Protein AF-A0A811LQQ6-F1 (afdb_monomer)

Radius of gyration: 28.33 Å; Cα contacts (8 Å, |Δi|>4): 424; chains: 1; bounding box: 109×81×67 Å

Structure (mmCIF, N/CA/C/O backbone):
data_AF-A0A811LQQ6-F1
#
_entry.id   AF-A0A811LQQ6-F1
#
loop_
_atom_site.group_PDB
_atom_site.id
_atom_site.type_symbol
_atom_site.label_atom_id
_atom_site.label_alt_id
_atom_site.label_comp_id
_atom_site.label_asym_id
_atom_site.label_entity_id
_atom_site.label_seq_id
_atom_site.pdbx_PDB_ins_code
_atom_site.Cartn_x
_atom_site.Cartn_y
_atom_site.Cartn_z
_atom_site.occupancy
_atom_site.B_iso_or_equiv
_atom_site.auth_seq_id
_atom_site.auth_comp_id
_atom_site.auth_asym_id
_atom_site.auth_atom_id
_atom_site.pdbx_PDB_model_num
ATOM 1 N N . MET A 1 1 ? -85.056 -18.262 17.211 1.00 33.84 1 MET A N 1
ATOM 2 C CA . MET A 1 1 ? -84.889 -19.734 17.331 1.00 33.84 1 MET A CA 1
ATOM 3 C C . MET A 1 1 ? -83.597 -20.141 16.631 1.00 33.84 1 MET A C 1
ATOM 5 O O . MET A 1 1 ? -83.359 -19.528 15.605 1.00 33.84 1 MET A O 1
ATOM 9 N N . ARG A 1 2 ? -82.861 -21.164 17.125 1.00 33.00 2 ARG A N 1
ATOM 10 C CA . ARG A 1 2 ? -81.729 -21.888 16.462 1.00 33.00 2 ARG A CA 1
ATOM 11 C C . ARG A 1 2 ? -80.566 -20.983 15.964 1.00 33.00 2 ARG A C 1
ATOM 13 O O . ARG A 1 2 ? -80.763 -20.202 15.051 1.00 33.00 2 ARG A O 1
ATOM 20 N N . PHE A 1 3 ? -79.346 -20.939 16.514 1.00 34.75 3 PHE A N 1
ATOM 21 C CA . PHE A 1 3 ? -78.520 -21.866 17.318 1.00 34.75 3 PHE A CA 1
ATOM 22 C C . PHE A 1 3 ? -77.914 -23.047 16.516 1.00 34.75 3 PHE A C 1
ATOM 24 O O . PHE A 1 3 ? -78.662 -23.935 16.121 1.00 34.75 3 PHE A O 1
ATOM 31 N N . LEU A 1 4 ? -76.565 -23.062 16.408 1.00 37.94 4 LEU A N 1
ATOM 32 C CA . LEU A 1 4 ? -75.658 -24.163 15.977 1.00 37.94 4 LEU A CA 1
ATOM 33 C C . LEU A 1 4 ? -75.774 -24.612 14.491 1.00 37.94 4 LEU A C 1
ATOM 35 O O . LEU A 1 4 ? -76.832 -24.474 13.895 1.00 37.94 4 LEU A O 1
ATOM 39 N N . LEU A 1 5 ? -74.759 -25.166 13.803 1.00 36.75 5 LEU A N 1
ATOM 40 C CA . LEU A 1 5 ? -73.298 -25.344 14.007 1.00 36.75 5 LEU A CA 1
ATOM 41 C C . LEU A 1 5 ? -72.656 -25.657 12.626 1.00 36.75 5 LEU A C 1
ATOM 43 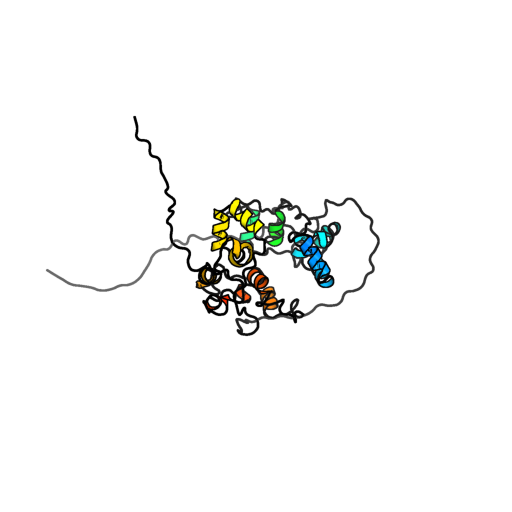O O . LEU A 1 5 ? -73.382 -26.110 11.749 1.00 36.75 5 LEU A O 1
ATOM 47 N N . TYR A 1 6 ? -71.336 -25.486 12.438 1.00 33.69 6 TYR A N 1
ATOM 48 C CA . TYR A 1 6 ? -70.384 -26.531 11.971 1.00 33.69 6 TYR A CA 1
ATOM 49 C C . TYR A 1 6 ? -68.943 -25.989 11.804 1.00 33.69 6 TYR A C 1
ATOM 51 O O . TYR A 1 6 ? -68.684 -24.809 12.036 1.00 33.69 6 TYR A O 1
ATOM 59 N N . PHE A 1 7 ? -67.985 -26.877 11.515 1.00 34.34 7 PHE A N 1
ATOM 60 C CA . PHE A 1 7 ? -66.548 -26.724 11.790 1.00 34.34 7 PHE A CA 1
ATOM 61 C C . PHE A 1 7 ? -65.661 -26.827 10.526 1.00 34.34 7 PHE A C 1
ATOM 63 O O . PHE A 1 7 ? -65.911 -27.667 9.673 1.00 34.34 7 PHE A O 1
ATOM 70 N N . VAL A 1 8 ? -64.554 -26.066 10.528 1.00 33.12 8 VAL A N 1
ATOM 71 C CA . VAL A 1 8 ? -63.203 -26.433 10.023 1.00 33.12 8 VAL A CA 1
ATOM 72 C C . VAL A 1 8 ? -62.964 -26.689 8.510 1.00 33.12 8 VAL A C 1
ATOM 74 O O . VAL A 1 8 ? -63.390 -27.681 7.943 1.00 33.12 8 VAL A O 1
ATOM 77 N N . MET A 1 9 ? -62.117 -25.814 7.935 1.00 34.12 9 M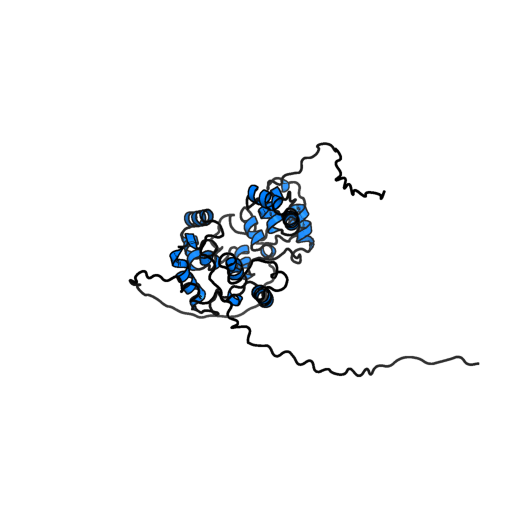ET A N 1
ATOM 78 C CA . MET A 1 9 ? -60.992 -26.045 6.989 1.00 34.12 9 MET A CA 1
ATOM 79 C C . MET A 1 9 ? -61.110 -27.110 5.871 1.00 34.12 9 MET A C 1
ATOM 81 O O . MET A 1 9 ? -61.174 -28.295 6.166 1.00 34.12 9 MET A O 1
ATOM 85 N N . PHE A 1 10 ? -60.803 -26.728 4.616 1.00 28.73 10 PHE A N 1
ATOM 86 C CA . PHE A 1 10 ? -59.537 -27.137 3.962 1.00 28.73 10 PHE A CA 1
ATOM 87 C C . PHE A 1 10 ? -59.172 -26.284 2.718 1.00 28.73 10 PHE A C 1
ATOM 89 O O . PHE A 1 10 ? -59.935 -25.454 2.242 1.00 28.73 10 PHE A O 1
ATOM 96 N N . GLN A 1 11 ? -57.931 -26.463 2.270 1.00 27.42 11 GLN A N 1
ATOM 97 C CA . GLN A 1 11 ? -57.059 -25.627 1.430 1.00 27.42 11 GLN A CA 1
ATOM 98 C C . GLN A 1 11 ? -57.483 -25.203 -0.008 1.00 27.42 11 GLN A C 1
ATOM 100 O O . GLN A 1 11 ? -58.004 -25.989 -0.785 1.00 27.42 11 GLN A O 1
ATOM 105 N N . CYS A 1 12 ? -56.998 -24.007 -0.388 1.00 24.03 12 CYS A N 1
ATOM 106 C CA . CYS A 1 12 ? -56.225 -23.680 -1.612 1.00 24.03 12 CYS A CA 1
ATOM 107 C C . CYS A 1 12 ? -56.783 -23.948 -3.035 1.00 24.03 12 CYS A C 1
ATOM 109 O O . CYS A 1 12 ? -56.672 -25.056 -3.544 1.00 24.03 12 CYS A O 1
ATOM 111 N N . VAL A 1 13 ? -57.065 -22.855 -3.771 1.00 26.94 13 VAL A N 1
ATOM 112 C CA . VAL A 1 13 ? -56.394 -22.539 -5.060 1.00 26.94 13 VAL A CA 1
ATOM 113 C C . VAL A 1 13 ? -56.215 -21.015 -5.184 1.00 26.94 13 VAL A C 1
ATOM 115 O O . VAL A 1 13 ? -57.199 -20.282 -5.169 1.00 26.94 13 VAL A O 1
ATOM 118 N N . ILE A 1 14 ? -54.987 -20.518 -5.391 1.00 31.38 14 ILE A N 1
ATOM 119 C CA . ILE A 1 14 ? -54.745 -19.161 -5.931 1.00 31.38 14 ILE A CA 1
ATOM 120 C C . ILE A 1 14 ? -53.915 -19.282 -7.212 1.00 31.38 14 ILE A C 1
ATOM 122 O O . ILE A 1 14 ? -52.770 -19.733 -7.200 1.00 31.38 14 ILE A O 1
ATOM 126 N N . SER A 1 15 ? -54.504 -18.871 -8.338 1.00 29.52 15 SER A N 1
ATOM 127 C CA . SER A 1 15 ? -53.920 -19.021 -9.675 1.00 29.52 15 SER A CA 1
ATOM 128 C C . SER A 1 15 ? -52.784 -18.021 -9.936 1.00 29.52 15 SER A C 1
ATOM 130 O O . SER A 1 15 ? -52.984 -16.953 -10.521 1.00 29.52 15 SER A O 1
ATOM 132 N N . TYR A 1 16 ? -51.558 -18.386 -9.558 1.00 28.33 16 TYR A N 1
ATOM 133 C CA . TYR A 1 16 ? -50.362 -17.589 -9.839 1.00 28.33 16 TYR A CA 1
ATOM 134 C C . TYR A 1 16 ? -50.021 -17.583 -11.342 1.00 28.33 16 TYR A C 1
ATOM 136 O O . TYR A 1 16 ? -49.446 -18.534 -11.878 1.00 28.33 16 TYR A O 1
ATOM 144 N N . ARG A 1 17 ? -50.329 -16.478 -12.042 1.00 28.89 17 ARG A N 1
ATOM 145 C CA . ARG A 1 17 ? -49.883 -16.251 -13.430 1.00 28.89 17 ARG A CA 1
ATOM 146 C C . ARG A 1 17 ? -48.350 -16.284 -13.501 1.00 28.89 17 ARG A C 1
ATOM 148 O O . ARG A 1 17 ? -47.687 -15.319 -13.120 1.00 28.89 17 ARG A O 1
ATOM 155 N N . ARG A 1 18 ? -47.781 -17.359 -14.061 1.00 29.58 18 ARG A N 1
ATOM 156 C CA . ARG A 1 18 ? -46.350 -17.452 -14.402 1.00 29.58 18 ARG A CA 1
ATOM 157 C C . ARG A 1 18 ? -45.980 -16.406 -15.465 1.00 29.58 18 ARG A C 1
ATOM 159 O O . ARG A 1 18 ? -46.000 -16.695 -16.659 1.00 29.58 18 ARG A O 1
ATOM 166 N N . LYS A 1 19 ? -45.575 -15.200 -15.049 1.00 31.72 19 LYS A N 1
ATOM 167 C CA . LYS A 1 19 ? -44.762 -14.330 -15.913 1.00 31.72 19 LYS A CA 1
ATOM 168 C C . LYS A 1 19 ? -43.434 -15.042 -16.168 1.00 31.72 19 LYS A C 1
ATOM 170 O O . LYS A 1 19 ? -42.686 -15.315 -15.232 1.00 31.72 19 LYS A O 1
ATOM 175 N N . SER A 1 20 ? -43.154 -15.352 -17.432 1.00 29.48 20 SER A N 1
ATOM 176 C CA . SER A 1 20 ? -41.880 -15.939 -17.847 1.00 29.48 20 SER A CA 1
ATOM 177 C C . SER A 1 20 ? -40.752 -14.933 -17.615 1.00 29.48 20 SER A C 1
ATOM 179 O O . SER A 1 20 ? -40.546 -14.016 -18.413 1.00 29.48 20 SER A O 1
ATOM 181 N N . ILE A 1 21 ? -40.028 -15.087 -16.503 1.00 34.06 21 ILE A N 1
ATOM 182 C CA . ILE A 1 21 ? -38.768 -14.380 -16.280 1.00 34.06 21 ILE A CA 1
ATOM 183 C C . ILE A 1 21 ? -37.756 -14.984 -17.254 1.00 34.06 21 ILE A C 1
ATOM 185 O O . ILE A 1 21 ? -37.141 -16.017 -16.979 1.00 34.06 21 ILE A O 1
ATOM 189 N N . LYS A 1 22 ? -37.594 -14.340 -18.415 1.00 29.81 22 LYS A N 1
ATOM 190 C CA . LYS A 1 22 ? -36.484 -14.621 -19.327 1.00 29.81 22 LYS A CA 1
ATOM 191 C C . LYS A 1 22 ? -35.190 -14.422 -18.538 1.00 29.81 22 LYS A C 1
ATOM 193 O O . LYS A 1 22 ? -34.855 -13.291 -18.190 1.00 29.81 22 LYS A O 1
ATOM 198 N N . LYS A 1 23 ? -34.483 -15.516 -18.232 1.00 29.61 23 LYS A N 1
ATOM 199 C CA . LYS A 1 23 ? -33.150 -15.457 -17.615 1.00 29.61 23 LYS A CA 1
ATOM 200 C C . LYS A 1 23 ? -32.278 -14.537 -18.483 1.00 29.61 23 LYS A C 1
ATOM 202 O O . LYS A 1 23 ? -32.199 -14.806 -19.684 1.00 29.61 23 LYS A O 1
ATOM 207 N N . PRO A 1 24 ? -31.641 -13.486 -17.937 1.00 31.89 24 PRO A N 1
ATOM 208 C CA . PRO A 1 24 ? -30.732 -12.666 -18.724 1.00 31.89 24 PRO A CA 1
ATOM 209 C C . PRO A 1 24 ? -29.576 -13.551 -19.195 1.00 31.89 24 PRO A C 1
ATOM 211 O O . PRO A 1 24 ? -28.808 -14.081 -18.390 1.00 31.89 24 PRO A O 1
ATOM 214 N N . THR A 1 25 ? -29.487 -13.764 -20.507 1.00 33.22 25 THR A N 1
ATOM 215 C CA . THR A 1 25 ? -28.394 -14.511 -21.126 1.00 33.22 25 THR A CA 1
ATOM 216 C C . THR A 1 25 ? -27.081 -13.809 -20.810 1.00 33.22 25 THR A C 1
ATOM 218 O O . THR A 1 25 ? -26.914 -12.624 -21.094 1.00 33.22 25 THR A O 1
ATOM 221 N N . VAL A 1 26 ? -26.147 -14.537 -20.192 1.00 39.94 26 VAL A N 1
ATOM 222 C CA . VAL A 1 26 ? -24.871 -13.983 -19.722 1.00 39.94 26 VAL A CA 1
ATOM 223 C C . VAL A 1 26 ? -24.101 -13.398 -20.905 1.00 39.94 26 VAL A C 1
ATOM 225 O O . VAL A 1 26 ? -23.536 -14.137 -21.715 1.00 39.94 26 VAL A O 1
ATOM 228 N N . SER A 1 27 ? -24.065 -12.067 -21.001 1.00 31.38 27 SER A N 1
ATOM 229 C CA . SER A 1 27 ? -23.323 -11.381 -22.055 1.00 31.38 27 SER A CA 1
ATOM 230 C C . SER A 1 27 ? -21.825 -11.610 -21.863 1.00 31.38 27 SER A C 1
ATOM 232 O O . SER A 1 27 ? -21.179 -10.994 -21.014 1.00 31.38 27 SER A O 1
ATOM 234 N N . LYS A 1 28 ? -21.249 -12.487 -22.692 1.00 36.94 28 LYS A N 1
ATOM 235 C CA . LYS A 1 28 ? -19.800 -12.739 -22.780 1.00 36.94 28 LYS A CA 1
ATOM 236 C C . LYS A 1 28 ? -19.035 -11.597 -23.485 1.00 36.94 28 LYS A C 1
ATOM 238 O O . LYS A 1 28 ? -17.987 -11.834 -24.075 1.00 36.94 28 LYS A O 1
ATOM 243 N N . ARG A 1 29 ? -19.546 -10.359 -23.440 1.00 39.31 29 ARG A N 1
ATOM 244 C CA . ARG A 1 29 ? -18.905 -9.149 -23.981 1.00 39.31 29 ARG A CA 1
ATOM 245 C C . ARG A 1 29 ? -18.909 -8.022 -22.944 1.00 39.31 29 ARG A C 1
ATOM 247 O O . ARG A 1 29 ? -19.759 -7.141 -22.970 1.00 39.31 29 ARG A O 1
ATOM 254 N N . PHE A 1 30 ? -17.917 -8.058 -22.055 1.00 42.69 30 PHE A N 1
ATOM 255 C CA . PHE A 1 30 ? -17.411 -6.875 -21.343 1.00 42.69 30 PHE A CA 1
ATOM 256 C C . PHE A 1 30 ? -15.875 -6.839 -21.425 1.00 42.69 30 PHE A C 1
ATOM 258 O O . PHE A 1 30 ? -15.146 -6.720 -20.447 1.00 42.69 30 PHE A O 1
ATOM 265 N N . VAL A 1 31 ? -15.392 -7.039 -22.649 1.00 45.25 31 VAL A N 1
ATOM 266 C CA . VAL A 1 31 ? -14.023 -6.783 -23.096 1.00 45.25 31 VAL A CA 1
ATOM 267 C C . VAL A 1 31 ? -14.180 -5.964 -24.376 1.00 45.25 31 VAL A C 1
ATOM 269 O O . VAL A 1 31 ? -15.070 -6.265 -25.171 1.00 45.25 31 VAL A O 1
ATOM 272 N N . SER A 1 32 ? -13.333 -4.953 -24.575 1.00 36.72 32 SER A N 1
ATOM 273 C CA . SER A 1 32 ? -13.355 -4.049 -25.737 1.00 36.72 32 SER A CA 1
ATOM 274 C C . SER A 1 32 ? -14.460 -2.974 -25.780 1.00 36.72 32 SER A C 1
ATOM 276 O O . SER A 1 32 ? -14.912 -2.592 -26.857 1.00 36.72 32 SER A O 1
ATOM 278 N N . THR A 1 33 ? -14.780 -2.348 -24.645 1.00 39.12 33 THR A N 1
ATOM 279 C CA . THR A 1 33 ? -14.665 -0.878 -24.621 1.00 39.12 33 THR A CA 1
ATOM 280 C C . THR A 1 33 ? -13.220 -0.556 -24.257 1.00 39.12 33 THR A C 1
ATOM 282 O O . THR A 1 33 ? -12.774 -0.837 -23.145 1.00 39.12 33 THR A O 1
ATOM 285 N N . VAL A 1 34 ? -12.445 -0.049 -25.220 1.00 47.62 34 VAL A N 1
ATOM 286 C CA . VAL A 1 34 ? -11.033 0.285 -24.993 1.00 47.62 34 VAL A CA 1
ATOM 287 C C . VAL A 1 34 ? -10.968 1.595 -24.219 1.00 47.62 34 VAL A C 1
ATOM 289 O O . VAL A 1 34 ? -10.993 2.680 -24.793 1.00 47.62 34 VAL A O 1
ATOM 292 N N . VAL A 1 35 ? -10.879 1.484 -22.896 1.00 54.88 35 VAL A N 1
ATOM 293 C CA . VAL A 1 35 ? -10.399 2.583 -22.059 1.00 54.88 35 VAL A CA 1
ATOM 294 C C . VAL A 1 35 ? -8.986 2.916 -22.534 1.00 54.88 35 VAL A C 1
ATOM 296 O O . VAL A 1 35 ? -8.096 2.066 -22.456 1.00 54.88 35 VAL A O 1
ATOM 299 N N . GLN A 1 36 ? -8.776 4.137 -23.031 1.00 57.66 36 GLN A N 1
ATOM 300 C CA . GLN A 1 36 ? -7.438 4.660 -23.300 1.00 57.66 36 GLN A CA 1
ATOM 301 C C . GLN A 1 36 ? -6.723 4.862 -21.961 1.00 57.66 36 GLN A C 1
ATOM 303 O O . GLN A 1 36 ? -6.786 5.922 -21.339 1.00 57.66 36 GLN A O 1
ATOM 308 N N . SER A 1 37 ? -6.094 3.797 -21.474 1.00 64.75 37 SER A N 1
ATOM 309 C CA . SER A 1 37 ? -5.195 3.838 -20.331 1.00 64.75 37 SER A CA 1
ATOM 310 C C . SER A 1 37 ? -3.815 4.290 -20.786 1.00 64.75 37 SER A C 1
ATOM 312 O O . SER A 1 37 ? -3.145 3.580 -21.537 1.00 64.75 37 SER A O 1
ATOM 314 N N . GLN A 1 38 ? -3.388 5.460 -20.315 1.00 71.06 38 GLN A N 1
ATOM 315 C CA . GLN A 1 38 ? -1.969 5.798 -20.235 1.00 71.06 38 GLN A CA 1
ATOM 316 C C . GLN A 1 38 ? -1.368 5.083 -19.015 1.00 71.06 38 GLN A C 1
ATOM 318 O O . GLN A 1 38 ? -2.071 4.897 -18.016 1.00 71.06 38 GLN A O 1
ATOM 323 N N . PRO A 1 39 ? -0.097 4.656 -19.058 1.00 75.75 39 PRO A N 1
ATOM 324 C CA . PRO A 1 39 ? 0.553 4.067 -17.896 1.00 75.75 39 PRO A CA 1
ATOM 325 C C . PRO A 1 39 ? 0.605 5.046 -16.710 1.00 75.75 39 PRO A C 1
ATOM 327 O O . PRO A 1 39 ? 0.692 6.259 -16.908 1.00 75.75 39 PRO A O 1
ATOM 330 N N . PRO A 1 40 ? 0.614 4.549 -15.460 1.00 81.19 40 PRO A N 1
ATOM 331 C CA . PRO A 1 40 ? 0.946 5.395 -14.322 1.00 81.19 40 PRO A CA 1
ATOM 332 C C . PRO A 1 40 ? 2.403 5.872 -14.414 1.00 81.19 40 PRO A C 1
ATOM 334 O O . PRO A 1 40 ? 3.295 5.105 -14.796 1.00 81.19 40 PRO A O 1
ATOM 337 N N . CYS A 1 41 ? 2.652 7.123 -14.015 1.00 77.62 41 CYS A N 1
ATOM 338 C CA . CYS A 1 41 ? 3.996 7.704 -14.008 1.00 77.62 41 CYS A CA 1
ATOM 339 C C . CYS A 1 41 ? 4.974 6.851 -13.183 1.00 77.62 41 CYS A C 1
ATOM 341 O O . CYS A 1 41 ? 4.707 6.533 -12.020 1.00 77.62 41 CYS A O 1
ATOM 343 N N . CYS A 1 42 ? 6.140 6.534 -13.754 1.00 82.56 42 CYS A N 1
ATOM 344 C CA . CYS A 1 42 ? 7.185 5.778 -13.064 1.00 82.56 42 CYS A CA 1
ATOM 345 C C . CYS A 1 42 ? 7.891 6.648 -12.010 1.00 82.56 42 CYS A C 1
ATOM 347 O O . CYS A 1 42 ? 8.927 7.261 -12.258 1.00 82.56 42 CYS A O 1
ATOM 349 N N . SER A 1 43 ? 7.318 6.685 -10.811 1.00 79.31 43 SER A N 1
ATOM 350 C CA . SER A 1 43 ? 7.865 7.359 -9.632 1.00 79.31 43 SER A CA 1
ATOM 351 C C . SER A 1 43 ? 8.056 6.361 -8.484 1.00 79.31 43 SER A C 1
ATOM 353 O O . SER A 1 43 ? 7.706 5.187 -8.594 1.00 79.31 43 SER A O 1
ATOM 355 N N . ASP A 1 44 ? 8.626 6.813 -7.372 1.00 85.88 44 ASP A N 1
ATOM 356 C CA . ASP A 1 44 ? 8.730 6.027 -6.142 1.00 85.88 44 ASP A CA 1
ATOM 357 C C . ASP A 1 44 ? 7.592 6.437 -5.196 1.00 85.88 44 ASP A C 1
ATOM 359 O O . ASP A 1 44 ? 7.786 7.306 -4.345 1.00 85.88 44 ASP A O 1
ATOM 363 N N . ILE A 1 45 ? 6.393 5.844 -5.320 1.00 82.00 45 ILE A N 1
ATOM 364 C CA . ILE A 1 45 ? 5.215 6.303 -4.547 1.00 82.00 45 ILE A CA 1
ATOM 365 C C . ILE A 1 45 ? 5.308 6.060 -3.027 1.00 82.00 45 ILE A C 1
ATOM 367 O O . ILE A 1 45 ? 4.445 6.527 -2.288 1.00 82.00 45 ILE A O 1
ATOM 371 N N . ILE A 1 46 ? 6.330 5.340 -2.539 1.00 79.25 46 ILE A N 1
ATOM 372 C CA . ILE A 1 46 ? 6.656 5.264 -1.096 1.00 79.25 46 ILE A CA 1
ATOM 373 C C . ILE A 1 46 ? 7.806 6.205 -0.682 1.00 79.25 46 ILE A C 1
ATOM 375 O O . ILE A 1 46 ? 8.280 6.144 0.451 1.00 79.25 46 ILE A O 1
ATOM 379 N N . GLY A 1 47 ? 8.248 7.073 -1.594 1.00 78.44 47 GLY A N 1
ATOM 380 C CA . GLY A 1 47 ? 9.335 8.032 -1.434 1.00 78.44 47 GLY A CA 1
ATOM 381 C C . GLY A 1 47 ? 10.699 7.466 -1.836 1.00 78.44 47 GLY A C 1
ATOM 382 O O . GLY A 1 47 ? 11.147 6.439 -1.321 1.00 78.44 47 GLY A O 1
ATOM 383 N N . THR A 1 48 ? 11.427 8.185 -2.695 1.00 83.44 48 THR A N 1
ATOM 384 C CA . THR A 1 48 ? 12.745 7.768 -3.210 1.00 83.44 48 THR A CA 1
ATOM 385 C C . THR A 1 48 ? 13.762 7.496 -2.098 1.00 83.44 48 THR A C 1
ATOM 387 O O . THR A 1 48 ? 14.575 6.580 -2.203 1.00 83.44 48 THR A O 1
ATOM 390 N N . LEU A 1 49 ? 13.703 8.232 -0.980 1.00 81.75 49 LEU A N 1
ATOM 391 C CA . LEU A 1 49 ? 14.553 7.968 0.185 1.00 81.75 49 LEU A CA 1
ATOM 392 C C . LEU A 1 49 ? 14.237 6.615 0.849 1.00 81.75 49 LEU A C 1
ATOM 394 O O . LEU A 1 49 ? 15.161 5.916 1.267 1.00 81.75 49 LEU A O 1
ATOM 398 N N . ALA A 1 50 ? 12.965 6.210 0.918 1.00 86.06 50 ALA A N 1
ATOM 399 C CA . ALA A 1 50 ? 12.578 4.898 1.434 1.00 86.06 50 ALA A CA 1
ATOM 400 C C . ALA A 1 50 ? 13.042 3.781 0.489 1.00 86.06 50 ALA A C 1
ATOM 402 O O . ALA A 1 50 ? 13.641 2.8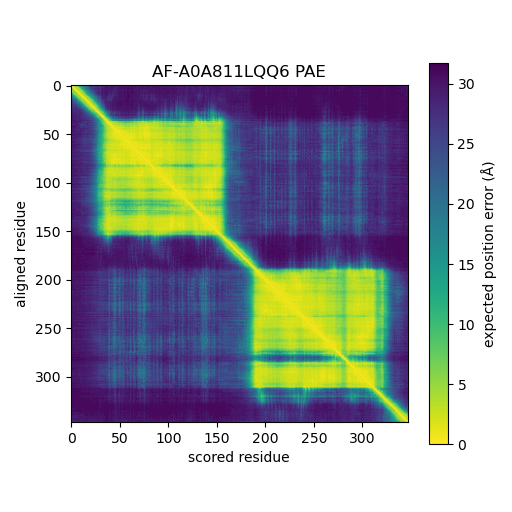08 0.942 1.00 86.06 50 ALA A O 1
ATOM 403 N N . CYS A 1 51 ? 12.873 3.953 -0.823 1.00 87.44 51 CYS A N 1
ATOM 404 C CA . CYS A 1 51 ? 13.354 3.001 -1.823 1.00 87.44 51 CYS A CA 1
ATOM 405 C C . CYS A 1 51 ? 14.885 2.853 -1.813 1.00 87.44 51 CYS A C 1
ATOM 407 O O . CYS A 1 51 ? 15.393 1.731 -1.788 1.00 87.44 51 CYS A O 1
ATOM 409 N N . ARG A 1 52 ? 15.636 3.959 -1.717 1.00 93.69 52 ARG A N 1
ATOM 410 C CA . ARG A 1 52 ? 17.101 3.940 -1.532 1.00 93.69 52 ARG A CA 1
ATOM 411 C C . ARG A 1 52 ? 17.509 3.236 -0.231 1.00 93.69 52 ARG A C 1
ATOM 413 O O . ARG A 1 52 ? 18.457 2.453 -0.249 1.00 93.69 52 ARG A O 1
ATOM 420 N N . ARG A 1 53 ? 16.787 3.457 0.878 1.00 91.31 53 ARG A N 1
ATOM 421 C CA . ARG A 1 53 ? 17.010 2.749 2.156 1.00 91.31 53 ARG A CA 1
ATOM 422 C C . ARG A 1 53 ? 16.748 1.246 2.029 1.00 91.31 53 ARG A C 1
ATOM 424 O O . ARG A 1 53 ? 17.597 0.468 2.448 1.00 91.31 53 ARG A O 1
ATOM 431 N N . LEU A 1 54 ? 15.647 0.829 1.397 1.00 91.19 54 LEU A N 1
ATOM 432 C CA . LEU A 1 54 ? 15.353 -0.587 1.131 1.00 91.19 54 LEU A CA 1
ATOM 433 C C . LEU A 1 54 ? 16.451 -1.240 0.274 1.00 91.19 54 LEU A C 1
ATOM 435 O O . LEU A 1 54 ? 16.925 -2.322 0.618 1.00 91.19 54 LEU A O 1
ATOM 439 N N . ARG A 1 55 ? 16.907 -0.556 -0.786 1.00 95.62 55 ARG A N 1
ATOM 440 C CA . ARG A 1 55 ? 17.991 -1.025 -1.665 1.00 95.62 55 ARG A CA 1
ATOM 441 C C . ARG A 1 55 ? 19.332 -1.155 -0.939 1.00 95.62 55 ARG A C 1
ATOM 443 O O . ARG A 1 55 ? 20.047 -2.116 -1.194 1.00 95.62 55 ARG A O 1
ATOM 450 N N . LYS A 1 56 ? 19.664 -0.227 -0.030 1.00 95.50 56 LYS A N 1
ATOM 451 C CA . LYS A 1 56 ? 20.871 -0.316 0.815 1.00 95.50 56 LYS A CA 1
ATOM 452 C C . LYS A 1 56 ? 20.758 -1.423 1.872 1.00 95.50 56 LYS A C 1
ATOM 454 O O . LYS A 1 56 ? 21.748 -2.085 2.148 1.00 95.50 56 LYS A O 1
ATOM 459 N N . ASN A 1 57 ? 19.574 -1.622 2.454 1.00 94.25 57 ASN A N 1
ATOM 460 C CA . ASN A 1 57 ? 19.357 -2.575 3.546 1.00 94.25 57 ASN A CA 1
ATOM 461 C C . ASN A 1 57 ? 19.380 -4.042 3.085 1.00 94.25 57 ASN A C 1
ATOM 463 O O . ASN A 1 57 ? 19.911 -4.896 3.783 1.00 94.25 57 ASN A O 1
ATOM 467 N N . ASN A 1 58 ? 18.802 -4.352 1.920 1.00 94.44 58 ASN A N 1
ATOM 468 C CA . ASN A 1 58 ? 18.938 -5.672 1.304 1.00 94.44 58 ASN A CA 1
ATOM 469 C C . ASN A 1 58 ? 18.832 -5.561 -0.223 1.00 94.44 58 ASN A C 1
ATOM 471 O O . ASN A 1 58 ? 17.739 -5.606 -0.795 1.00 94.44 58 ASN A O 1
ATOM 475 N N . PHE A 1 59 ? 19.986 -5.421 -0.879 1.00 94.50 59 PHE A N 1
ATOM 476 C CA . PHE A 1 59 ? 20.080 -5.247 -2.328 1.00 94.50 59 PHE A CA 1
ATOM 477 C C . PHE A 1 59 ? 19.445 -6.409 -3.106 1.00 94.50 59 PHE A C 1
ATOM 479 O O . PHE A 1 59 ? 18.644 -6.176 -4.009 1.00 94.50 59 PHE A O 1
ATOM 486 N N . MET A 1 60 ? 19.726 -7.658 -2.722 1.00 96.31 60 MET A N 1
ATOM 487 C CA . MET A 1 60 ? 19.221 -8.841 -3.432 1.00 96.31 60 MET A CA 1
ATOM 488 C C . MET A 1 60 ? 17.694 -8.967 -3.342 1.00 96.31 60 MET A C 1
ATOM 490 O O . MET A 1 60 ? 17.037 -9.257 -4.342 1.00 96.31 60 MET A O 1
ATOM 494 N N . LEU A 1 61 ? 17.104 -8.692 -2.173 1.00 94.00 61 LEU A N 1
ATOM 495 C CA . LEU A 1 61 ? 15.649 -8.658 -2.009 1.00 94.00 61 LEU A CA 1
ATOM 496 C C . LEU A 1 61 ? 15.019 -7.483 -2.771 1.00 94.00 61 LEU A C 1
ATOM 498 O O . LEU A 1 61 ? 13.962 -7.654 -3.379 1.00 94.00 61 LEU A O 1
ATOM 502 N N . PHE A 1 62 ? 15.665 -6.313 -2.773 1.00 96.31 62 PHE A N 1
ATOM 503 C CA . PHE A 1 62 ? 15.210 -5.151 -3.537 1.00 96.31 62 PHE A CA 1
ATOM 504 C C . PHE A 1 62 ? 15.171 -5.458 -5.041 1.00 96.31 62 PHE A C 1
ATOM 506 O O . PHE A 1 62 ? 14.124 -5.302 -5.666 1.00 96.31 62 PHE A O 1
ATOM 513 N N . MET A 1 63 ? 16.265 -5.979 -5.608 1.00 97.00 63 MET A N 1
ATOM 514 C CA . MET A 1 63 ? 16.349 -6.327 -7.032 1.00 97.00 63 MET A CA 1
ATOM 515 C C . MET A 1 63 ? 15.401 -7.471 -7.420 1.00 97.00 63 MET A C 1
ATOM 517 O O . MET A 1 63 ? 14.791 -7.418 -8.492 1.00 97.00 63 MET A O 1
ATOM 521 N N . ARG A 1 64 ? 15.183 -8.458 -6.533 1.00 95.88 64 ARG A N 1
ATOM 522 C CA . ARG A 1 64 ? 14.136 -9.479 -6.717 1.00 95.88 64 ARG A CA 1
ATOM 523 C C . ARG A 1 64 ? 12.743 -8.847 -6.776 1.00 95.88 64 ARG A C 1
ATOM 525 O O . ARG A 1 64 ? 11.985 -9.156 -7.687 1.00 95.88 64 ARG A O 1
ATOM 532 N N . ARG A 1 65 ? 12.396 -7.915 -5.878 1.00 95.19 65 ARG A N 1
ATOM 533 C CA . ARG A 1 65 ? 11.096 -7.216 -5.954 1.00 95.19 65 ARG A CA 1
ATOM 534 C C . ARG A 1 65 ? 10.981 -6.329 -7.197 1.00 95.19 65 ARG A C 1
ATOM 536 O O . ARG A 1 65 ? 9.926 -6.329 -7.819 1.00 95.19 65 ARG A O 1
ATOM 543 N N . CYS A 1 66 ? 12.050 -5.659 -7.631 1.00 95.19 66 CYS A N 1
ATOM 544 C CA . CYS A 1 66 ? 12.067 -4.969 -8.928 1.00 95.19 66 CYS A CA 1
ATOM 545 C C . CYS A 1 66 ? 11.839 -5.929 -10.110 1.00 95.19 66 CYS A C 1
ATOM 547 O O . CYS A 1 66 ? 11.300 -5.523 -11.134 1.00 95.19 66 CYS A O 1
ATOM 549 N N . SER A 1 67 ? 12.220 -7.198 -9.981 1.00 94.69 67 SER A N 1
ATOM 550 C CA . SER A 1 67 ? 12.048 -8.204 -11.028 1.00 94.69 67 SER A CA 1
ATOM 551 C C . SER A 1 67 ? 10.675 -8.881 -11.010 1.00 94.69 67 SER A C 1
ATOM 553 O O . SER A 1 67 ? 10.143 -9.162 -12.083 1.00 94.69 67 SER A O 1
ATOM 555 N N . ASP A 1 68 ? 10.108 -9.153 -9.832 1.00 93.81 68 ASP A N 1
ATOM 556 C CA . ASP A 1 68 ? 9.048 -10.163 -9.675 1.00 93.81 68 ASP A CA 1
ATOM 557 C C . ASP A 1 68 ? 7.778 -9.661 -8.953 1.00 93.81 68 ASP A C 1
ATOM 559 O O . ASP A 1 68 ? 6.766 -10.366 -8.955 1.00 93.81 68 ASP A O 1
ATOM 563 N N . ASP A 1 69 ? 7.805 -8.454 -8.372 1.00 94.75 69 ASP A N 1
ATOM 564 C CA . ASP A 1 69 ? 6.669 -7.784 -7.718 1.00 94.75 69 ASP A CA 1
ATOM 565 C C . ASP A 1 69 ? 6.246 -6.564 -8.551 1.00 94.75 69 ASP A C 1
ATOM 567 O O . ASP A 1 69 ? 6.875 -5.505 -8.509 1.00 94.75 69 ASP A O 1
ATOM 571 N N . VAL A 1 70 ? 5.169 -6.717 -9.325 1.00 94.06 70 VAL A N 1
ATOM 572 C CA . VAL A 1 70 ? 4.699 -5.708 -10.287 1.00 94.06 70 VAL A CA 1
ATOM 573 C C . VAL A 1 70 ? 4.289 -4.382 -9.631 1.00 94.06 70 VAL A C 1
ATOM 575 O O . VAL A 1 70 ? 4.577 -3.315 -10.171 1.00 94.06 70 VAL A O 1
ATOM 578 N N . ASP A 1 71 ? 3.685 -4.423 -8.436 1.00 92.38 71 ASP A N 1
ATOM 579 C CA . ASP A 1 71 ? 3.300 -3.211 -7.699 1.00 92.38 71 ASP A CA 1
ATOM 580 C C . ASP A 1 71 ? 4.532 -2.522 -7.089 1.00 92.38 71 ASP A C 1
ATOM 582 O O . ASP A 1 71 ? 4.517 -1.308 -6.880 1.00 92.38 71 ASP A O 1
ATOM 586 N N . PHE A 1 72 ? 5.605 -3.256 -6.783 1.00 95.25 72 PHE A N 1
ATOM 587 C CA . PHE A 1 72 ? 6.862 -2.649 -6.343 1.00 95.25 72 PHE A CA 1
ATOM 588 C C . PHE A 1 72 ? 7.649 -2.037 -7.500 1.00 95.25 72 PHE A C 1
ATOM 590 O O . PHE A 1 72 ? 8.089 -0.890 -7.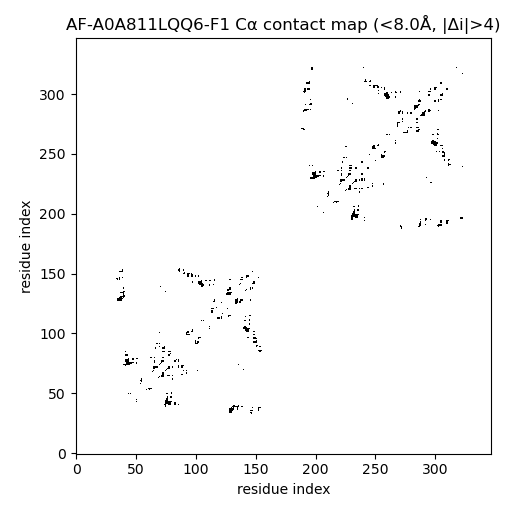422 1.00 95.25 72 PHE A O 1
ATOM 597 N N . SER A 1 73 ? 7.781 -2.815 -8.570 1.00 94.88 73 SER A N 1
ATOM 598 C CA . SER A 1 73 ? 8.619 -2.550 -9.734 1.00 94.88 73 SER A CA 1
ATOM 599 C C . SER A 1 73 ? 8.117 -1.413 -10.623 1.00 94.88 73 SER A C 1
ATOM 601 O O . SER A 1 73 ? 8.933 -0.710 -11.220 1.00 94.88 73 SER A O 1
ATOM 603 N N . LEU A 1 74 ? 6.795 -1.229 -10.712 1.00 91.88 74 LEU A N 1
ATOM 604 C CA . LEU A 1 74 ? 6.173 -0.219 -11.575 1.00 91.88 74 LEU A CA 1
ATOM 605 C C . LEU A 1 74 ? 5.503 0.929 -10.805 1.00 91.88 74 LEU A C 1
ATOM 607 O O . LEU A 1 74 ? 5.110 1.907 -11.428 1.00 91.88 74 LEU A O 1
ATOM 611 N N . LEU A 1 75 ? 5.397 0.849 -9.468 1.00 90.50 75 LEU A N 1
ATOM 612 C CA . LEU A 1 75 ? 4.798 1.916 -8.649 1.00 90.50 75 LEU A CA 1
ATOM 613 C C . LEU A 1 75 ? 5.565 2.246 -7.362 1.00 90.50 75 LEU A C 1
ATOM 615 O O . LEU A 1 75 ? 5.929 3.399 -7.166 1.00 90.50 75 LEU A O 1
ATOM 619 N N . GLN A 1 76 ? 5.781 1.299 -6.436 1.00 91.62 76 GLN A N 1
ATOM 620 C CA . GLN A 1 76 ? 6.315 1.666 -5.105 1.00 91.62 76 GLN A CA 1
ATOM 621 C C . GLN A 1 76 ? 7.723 2.264 -5.200 1.00 91.62 76 GLN A C 1
ATOM 623 O O . GLN A 1 76 ? 7.983 3.276 -4.554 1.00 91.62 76 GLN A O 1
ATOM 628 N N . CYS A 1 77 ? 8.594 1.670 -6.018 1.00 93.94 77 CYS A N 1
ATOM 629 C CA . CYS A 1 77 ? 9.985 2.083 -6.198 1.00 93.94 77 CYS A CA 1
ATOM 630 C C . CYS A 1 77 ? 10.399 2.104 -7.679 1.00 93.94 77 CYS A C 1
ATOM 632 O O . CYS A 1 77 ? 11.505 1.677 -8.011 1.00 93.94 77 CYS A O 1
ATOM 634 N N . CYS A 1 78 ? 9.515 2.547 -8.582 1.00 92.25 78 CYS A N 1
ATOM 635 C CA . CYS A 1 78 ? 9.714 2.387 -10.025 1.00 92.25 78 CYS A CA 1
ATOM 636 C C . CYS A 1 78 ? 11.001 3.052 -10.544 1.00 92.25 78 CYS A C 1
ATOM 638 O O . CYS A 1 78 ? 11.733 2.454 -11.339 1.00 92.25 78 CYS A O 1
ATOM 640 N N . SER A 1 79 ? 11.316 4.250 -10.046 1.00 91.75 79 SER A N 1
ATOM 641 C CA . SER A 1 79 ? 12.504 5.007 -10.447 1.00 91.75 79 SER A CA 1
ATOM 642 C C . SER A 1 79 ? 13.786 4.455 -9.809 1.00 91.75 79 SER A C 1
ATOM 644 O O . SER A 1 79 ? 14.788 4.295 -10.507 1.00 91.75 79 SER A O 1
ATOM 646 N N . THR A 1 80 ? 13.763 4.048 -8.528 1.00 94.12 80 THR A N 1
ATOM 647 C CA . THR A 1 80 ? 14.930 3.415 -7.870 1.00 94.12 80 THR A CA 1
ATOM 648 C C . THR A 1 80 ? 15.188 1.979 -8.367 1.00 94.12 80 THR A C 1
ATOM 650 O O . THR A 1 80 ? 16.331 1.515 -8.305 1.00 94.12 80 THR A O 1
ATOM 653 N N . CYS A 1 81 ? 14.169 1.300 -8.911 1.00 92.56 81 CYS A N 1
ATOM 654 C CA . CYS A 1 81 ? 14.296 0.066 -9.700 1.00 92.56 81 CYS A CA 1
ATOM 655 C C . CYS A 1 81 ? 14.846 0.296 -11.126 1.00 92.56 81 CYS A C 1
ATOM 657 O O . CYS A 1 81 ? 15.109 -0.679 -11.822 1.00 92.56 81 CYS A O 1
ATOM 659 N N . GLY A 1 82 ? 15.015 1.552 -11.559 1.00 89.00 82 GLY A N 1
ATOM 660 C CA . GLY A 1 82 ? 15.530 1.945 -12.874 1.00 89.00 82 GLY A CA 1
ATOM 661 C C . GLY A 1 82 ? 14.452 2.599 -13.738 1.00 89.00 82 GLY A C 1
ATOM 662 O O . GLY A 1 82 ? 13.677 1.899 -14.386 1.00 89.00 82 GLY A O 1
ATOM 663 N N . LEU A 1 83 ? 14.416 3.934 -13.772 1.00 77.00 83 LEU A N 1
ATOM 664 C CA . LEU A 1 83 ? 13.394 4.723 -14.477 1.00 77.00 83 LEU A CA 1
ATOM 665 C C . LEU A 1 83 ? 13.217 4.310 -15.955 1.00 77.00 83 LEU A C 1
ATOM 667 O O . LEU A 1 83 ? 12.134 3.880 -16.342 1.00 77.00 83 LEU A O 1
ATOM 671 N N . GLY A 1 84 ? 14.290 4.344 -16.753 1.00 75.31 84 GLY A N 1
ATOM 672 C CA . GLY A 1 84 ? 14.243 4.021 -18.191 1.00 75.31 84 GLY A CA 1
ATOM 673 C C . GLY A 1 84 ? 13.907 2.561 -18.534 1.00 75.31 84 GLY A C 1
ATOM 674 O O . GLY A 1 84 ? 13.571 2.263 -19.672 1.00 75.31 84 GLY A O 1
ATOM 675 N N . GLN A 1 85 ? 13.946 1.647 -17.559 1.00 85.62 85 GLN A N 1
ATOM 676 C CA . GLN A 1 85 ? 13.613 0.227 -17.752 1.00 85.62 85 GLN A CA 1
ATOM 677 C C . GLN A 1 85 ? 12.139 -0.092 -17.434 1.00 85.62 85 GLN A C 1
ATOM 679 O O . GLN A 1 85 ? 11.728 -1.249 -17.517 1.00 85.62 85 GLN A O 1
ATOM 684 N N . ALA A 1 86 ? 11.319 0.895 -17.048 1.00 87.38 86 ALA A N 1
ATOM 685 C CA . ALA A 1 86 ? 9.932 0.665 -16.627 1.00 87.38 86 ALA A CA 1
ATOM 686 C C . ALA A 1 86 ? 9.089 -0.064 -17.690 1.00 87.38 86 ALA A C 1
ATOM 688 O O . ALA A 1 86 ? 8.406 -1.037 -17.366 1.00 87.38 86 ALA A O 1
ATOM 689 N N . GLY A 1 87 ? 9.202 0.340 -18.961 1.00 87.12 87 GLY A N 1
ATOM 690 C CA . GLY A 1 87 ? 8.509 -0.314 -20.075 1.00 87.12 87 GLY A CA 1
ATOM 691 C C . GLY A 1 87 ? 8.982 -1.749 -20.332 1.00 87.12 87 GLY A C 1
ATOM 692 O O . GLY A 1 87 ? 8.167 -2.630 -20.591 1.00 87.12 87 GLY A O 1
ATOM 693 N N . GLU A 1 88 ? 10.278 -2.034 -20.179 1.00 90.12 88 GLU A N 1
ATOM 694 C CA . GLU A 1 88 ? 10.818 -3.397 -20.309 1.00 90.12 88 GLU A CA 1
ATOM 695 C C . GLU A 1 88 ? 10.310 -4.314 -19.191 1.00 90.12 88 GLU A C 1
ATOM 697 O O . GLU A 1 88 ? 9.895 -5.450 -19.440 1.00 90.12 88 GLU A O 1
ATOM 702 N N . ARG A 1 89 ? 10.282 -3.805 -17.951 1.00 92.00 89 ARG A N 1
ATOM 703 C CA . ARG A 1 89 ? 9.723 -4.529 -16.804 1.00 92.00 89 ARG A CA 1
ATOM 704 C C . ARG A 1 89 ? 8.220 -4.744 -16.969 1.00 92.00 89 ARG A C 1
ATOM 706 O O . ARG A 1 89 ? 7.744 -5.841 -16.689 1.00 92.00 89 ARG A O 1
ATOM 713 N N . HIS A 1 90 ? 7.478 -3.767 -17.492 1.00 91.62 90 HIS A N 1
ATOM 714 C CA . HIS A 1 90 ? 6.065 -3.939 -17.847 1.00 91.62 90 HIS A CA 1
ATOM 715 C C . HIS A 1 90 ? 5.875 -5.057 -18.886 1.00 91.62 90 HIS A C 1
ATOM 717 O O . HIS A 1 90 ? 5.150 -6.016 -18.618 1.00 91.62 90 HIS A O 1
ATOM 723 N N . ILE A 1 91 ? 6.624 -5.036 -19.993 1.00 92.31 91 ILE A N 1
ATOM 724 C CA . ILE A 1 91 ? 6.608 -6.105 -21.009 1.00 92.31 91 ILE A CA 1
ATOM 725 C C . ILE A 1 91 ? 6.966 -7.479 -20.404 1.00 92.31 91 ILE A C 1
ATOM 727 O O . ILE A 1 91 ? 6.391 -8.491 -20.816 1.00 92.31 91 ILE A O 1
ATOM 731 N N . LYS A 1 92 ? 7.859 -7.546 -19.399 1.00 93.44 92 LYS A N 1
ATOM 732 C CA . LYS A 1 92 ? 8.135 -8.780 -18.634 1.00 93.44 92 LYS A CA 1
ATOM 733 C C . LYS A 1 92 ? 6.895 -9.256 -17.863 1.00 93.44 92 LYS A C 1
ATOM 735 O O . LYS A 1 92 ? 6.532 -10.422 -17.997 1.00 93.44 92 LYS A O 1
ATOM 740 N N . PHE A 1 93 ? 6.249 -8.389 -17.077 1.00 94.19 93 PHE A N 1
ATOM 741 C CA . PHE A 1 93 ? 5.086 -8.756 -16.250 1.00 94.19 93 PHE A CA 1
ATOM 742 C C . PHE A 1 93 ? 3.836 -9.112 -17.062 1.00 94.19 93 PHE A C 1
ATOM 744 O O . PHE A 1 93 ? 3.057 -9.963 -16.634 1.00 94.19 93 PHE A O 1
ATOM 751 N N . PHE A 1 94 ? 3.644 -8.487 -18.227 1.00 93.75 94 PHE A N 1
ATOM 752 C CA . PHE A 1 94 ? 2.437 -8.637 -19.047 1.00 93.75 94 PHE A CA 1
ATOM 753 C C . PHE A 1 94 ? 2.687 -9.365 -20.378 1.00 93.75 94 PHE A C 1
ATOM 755 O O . PHE A 1 94 ? 1.951 -9.189 -21.352 1.00 93.75 94 PHE A O 1
ATOM 762 N N . ARG A 1 95 ? 3.710 -10.232 -20.425 1.00 92.38 95 ARG A N 1
ATOM 763 C CA . ARG A 1 95 ? 4.119 -11.001 -21.618 1.00 92.38 95 ARG A CA 1
ATOM 764 C C . ARG A 1 95 ? 2.989 -11.832 -22.248 1.00 92.38 95 ARG A C 1
ATOM 766 O O . ARG A 1 95 ? 3.027 -12.072 -23.454 1.00 92.38 95 ARG A O 1
ATOM 773 N N . GLU A 1 96 ? 1.964 -12.204 -21.487 1.00 90.75 96 GLU A N 1
ATOM 774 C CA . GLU A 1 96 ? 0.791 -12.985 -21.923 1.00 90.75 96 GLU A CA 1
ATOM 775 C C . GLU A 1 96 ? -0.488 -12.120 -22.013 1.00 90.75 96 GLU A C 1
ATOM 777 O O . GLU A 1 96 ? -1.609 -12.622 -22.105 1.00 90.75 96 GLU A O 1
ATOM 782 N N . GLY A 1 97 ? -0.344 -10.792 -21.974 1.00 89.50 97 GLY A N 1
ATOM 783 C CA . GLY A 1 97 ? -1.455 -9.847 -22.014 1.00 89.50 97 GLY A CA 1
ATOM 784 C C . GLY A 1 97 ? -2.433 -10.067 -20.858 1.00 89.50 97 GLY A C 1
ATOM 785 O O . GLY A 1 97 ? -2.033 -10.162 -19.694 1.00 89.50 97 GLY A O 1
ATOM 786 N N . ILE A 1 98 ? -3.718 -10.219 -21.191 1.00 88.19 98 ILE A N 1
ATOM 787 C CA . ILE A 1 98 ? -4.807 -10.468 -20.232 1.00 88.19 98 ILE A CA 1
ATOM 788 C C . ILE A 1 98 ? -4.744 -11.828 -19.514 1.00 88.19 98 ILE A C 1
ATOM 790 O O . ILE A 1 98 ? -5.524 -12.042 -18.580 1.00 88.19 98 ILE A O 1
ATOM 794 N N . HIS A 1 99 ? -3.865 -12.738 -19.948 1.00 89.94 99 HIS A N 1
ATOM 795 C CA . HIS A 1 99 ? -3.664 -14.062 -19.346 1.00 89.94 99 HIS A CA 1
ATOM 796 C C . HIS A 1 99 ? -2.486 -14.107 -18.365 1.00 89.94 99 HIS A C 1
ATOM 798 O O . HIS A 1 99 ? -2.419 -15.031 -17.559 1.00 89.94 99 HIS A O 1
ATOM 804 N N . SER A 1 100 ? -1.609 -13.095 -18.392 1.00 91.62 100 SER A N 1
ATOM 805 C CA . SER A 1 100 ? -0.433 -13.015 -17.520 1.00 91.62 100 SER A CA 1
ATOM 806 C C . SER A 1 100 ? -0.829 -13.162 -16.053 1.00 91.62 100 SER A C 1
ATOM 808 O O . SER A 1 100 ? -1.793 -12.532 -15.615 1.00 91.62 100 SER A O 1
ATOM 810 N N . ARG A 1 101 ? -0.039 -13.910 -15.272 1.00 92.06 101 ARG A N 1
ATOM 811 C CA . ARG A 1 101 ? -0.220 -14.121 -13.817 1.00 92.06 101 ARG A CA 1
ATOM 812 C C . ARG A 1 101 ? -0.568 -12.840 -13.045 1.00 92.06 101 ARG A C 1
ATOM 814 O O . ARG A 1 101 ? -1.391 -12.865 -12.135 1.00 92.06 101 ARG A O 1
ATOM 821 N N . ASP A 1 102 ? 0.065 -11.728 -13.409 1.00 91.31 102 ASP A N 1
ATOM 822 C CA . ASP A 1 102 ? -0.087 -10.428 -12.755 1.00 91.31 102 ASP A CA 1
ATOM 823 C C . ASP A 1 102 ? -1.187 -9.538 -13.371 1.00 91.31 102 ASP A C 1
ATOM 825 O O . ASP A 1 102 ? -1.403 -8.414 -12.915 1.00 91.31 102 ASP A O 1
ATOM 829 N N . CYS A 1 103 ? -1.937 -10.027 -14.363 1.00 92.62 103 CYS A N 1
ATOM 830 C CA . CYS A 1 103 ? -3.107 -9.357 -14.926 1.00 92.62 103 CYS A CA 1
ATOM 831 C C . CYS A 1 103 ? -4.411 -9.799 -14.241 1.00 92.62 103 CYS A C 1
ATOM 833 O O . CYS A 1 103 ? -5.146 -10.662 -14.730 1.00 92.62 103 CYS A O 1
ATOM 835 N N . PHE A 1 104 ? -4.733 -9.166 -13.116 1.00 92.00 104 PHE A N 1
ATOM 836 C CA . PHE A 1 104 ? -5.991 -9.380 -12.404 1.00 92.00 104 PHE A CA 1
ATOM 837 C C . PHE A 1 104 ? -6.495 -8.088 -11.760 1.00 92.00 104 PHE A C 1
ATOM 839 O O . PHE A 1 104 ? -5.715 -7.206 -11.399 1.00 92.00 104 PHE A O 1
ATOM 846 N N . ASP A 1 105 ? -7.808 -8.003 -11.580 1.00 91.25 105 ASP A N 1
ATOM 847 C CA . ASP A 1 105 ? -8.414 -7.008 -10.704 1.00 91.25 105 ASP A CA 1
ATOM 848 C C . ASP A 1 105 ? -8.306 -7.508 -9.258 1.00 91.25 105 ASP A C 1
ATOM 850 O O . ASP A 1 105 ? -8.598 -8.667 -8.961 1.00 91.25 105 ASP A O 1
ATOM 854 N N . ARG A 1 106 ? -7.820 -6.655 -8.350 1.00 87.44 106 ARG A N 1
ATOM 855 C CA . ARG A 1 106 ? -7.633 -6.984 -6.925 1.00 87.44 106 ARG A CA 1
ATOM 856 C C . ARG A 1 106 ? -8.979 -7.048 -6.186 1.00 87.44 106 ARG A C 1
ATOM 858 O O . ARG A 1 106 ? -9.061 -7.650 -5.119 1.00 87.44 106 ARG A O 1
ATOM 865 N N . HIS A 1 107 ? -10.010 -6.423 -6.753 1.00 84.88 107 HIS A N 1
ATOM 866 C CA . HIS A 1 107 ? -11.392 -6.425 -6.280 1.00 84.88 107 HIS A CA 1
ATOM 867 C C . HIS A 1 107 ? -12.302 -7.153 -7.282 1.00 84.88 107 HIS A C 1
ATOM 869 O O . HIS A 1 107 ? -11.890 -7.469 -8.397 1.00 84.88 107 HIS A O 1
ATOM 875 N N . GLY A 1 108 ? -13.542 -7.442 -6.876 1.00 82.38 108 GLY A N 1
ATOM 876 C CA . GLY A 1 108 ? -14.526 -8.103 -7.736 1.00 82.38 108 GLY A CA 1
ATOM 877 C C . GLY A 1 108 ? -14.849 -7.301 -9.001 1.00 82.38 108 GLY A C 1
ATOM 878 O O . GLY A 1 108 ? -14.731 -6.075 -9.024 1.00 82.38 108 GLY A O 1
ATOM 879 N N . ARG A 1 109 ? -15.300 -8.002 -10.048 1.00 84.38 109 ARG A N 1
ATOM 880 C CA . ARG A 1 109 ? -15.612 -7.413 -11.360 1.00 84.38 109 ARG A CA 1
ATOM 881 C C . ARG A 1 109 ? -16.562 -6.215 -11.253 1.00 84.38 109 ARG A C 1
ATOM 883 O O . ARG A 1 109 ? -16.257 -5.172 -11.808 1.00 84.38 109 ARG A O 1
ATOM 890 N N . GLU A 1 110 ? -17.638 -6.337 -10.481 1.00 86.94 110 GLU A N 1
ATOM 891 C CA . GLU A 1 110 ? -18.647 -5.286 -10.259 1.00 86.94 110 GLU A CA 1
ATOM 892 C C . GLU A 1 110 ? -18.036 -3.988 -9.697 1.00 86.94 110 GLU A C 1
ATOM 894 O O . GLU A 1 110 ? -18.317 -2.898 -10.187 1.00 86.94 110 GLU A O 1
ATOM 899 N N . PHE A 1 111 ? -17.128 -4.103 -8.720 1.00 89.31 111 PHE A N 1
ATOM 900 C CA . PHE A 1 111 ? -16.404 -2.967 -8.137 1.00 89.31 111 PHE A CA 1
ATOM 901 C C . PHE A 1 111 ? -15.545 -2.255 -9.191 1.00 89.31 111 PHE A C 1
ATOM 903 O O . PHE A 1 111 ? -15.500 -1.026 -9.232 1.00 89.31 111 PHE A O 1
ATOM 910 N N . CYS A 1 112 ? -14.859 -3.016 -10.047 1.00 89.25 112 CYS A N 1
ATOM 911 C CA . CYS A 1 112 ? -13.988 -2.448 -11.072 1.00 89.25 112 CYS A CA 1
ATOM 912 C C . CYS A 1 112 ? -14.749 -1.935 -12.297 1.00 89.25 112 CYS A C 1
ATOM 914 O O . CYS A 1 112 ? -14.346 -0.936 -12.886 1.00 89.25 112 CYS A O 1
ATOM 916 N N . GLU A 1 113 ? -15.896 -2.526 -12.618 1.00 89.25 113 GLU A N 1
ATOM 917 C CA . 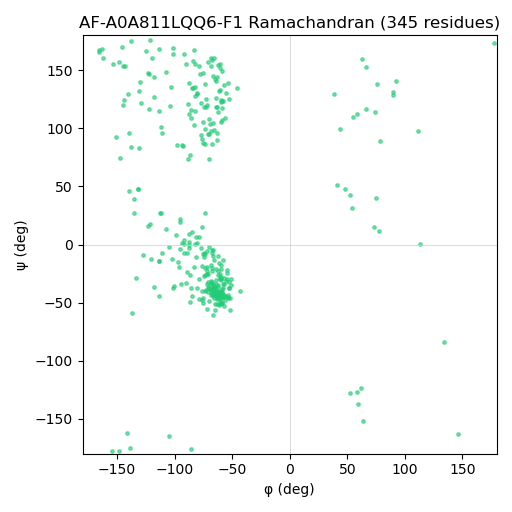GLU A 1 113 ? -16.868 -1.976 -13.559 1.00 89.25 113 GLU A CA 1
ATOM 918 C C . GLU A 1 113 ? -17.437 -0.643 -13.049 1.00 89.25 113 GLU A C 1
ATOM 920 O O . GLU A 1 113 ? -17.490 0.321 -13.813 1.00 89.25 113 GLU A O 1
ATOM 925 N N . ALA A 1 114 ? -17.776 -0.531 -11.759 1.00 86.75 114 ALA A N 1
ATOM 926 C CA . ALA A 1 114 ? -18.198 0.730 -11.146 1.00 86.75 114 ALA A CA 1
ATOM 927 C C . ALA A 1 114 ? -17.07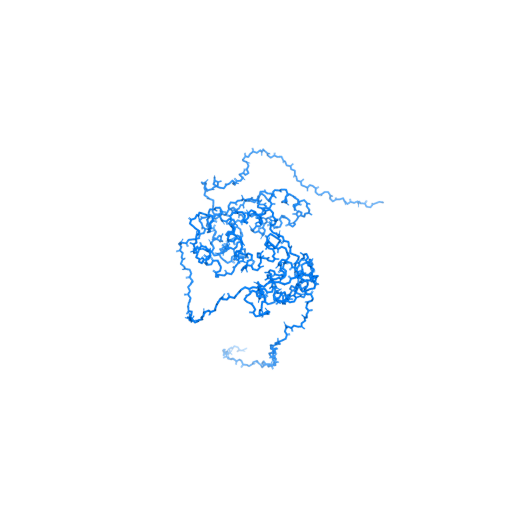5 1.788 -11.123 1.00 86.75 114 ALA A C 1
ATOM 929 O O . ALA A 1 114 ? -17.341 2.955 -11.412 1.00 86.75 114 ALA A O 1
ATOM 930 N N . PHE A 1 115 ? -15.826 1.386 -10.849 1.00 86.19 115 PHE A N 1
ATOM 931 C CA . PHE A 1 115 ? -14.643 2.256 -10.913 1.00 86.19 115 PHE A CA 1
ATOM 932 C C . PHE A 1 115 ? -14.419 2.812 -12.328 1.00 86.19 115 PHE A C 1
ATOM 934 O O . PHE A 1 115 ? -14.333 4.027 -12.506 1.00 86.19 115 PHE A O 1
ATOM 941 N N . VAL A 1 116 ? -14.378 1.933 -13.339 1.00 88.62 116 VAL A N 1
ATOM 942 C CA . VAL A 1 116 ? -14.194 2.300 -14.755 1.00 88.62 116 VAL A CA 1
ATOM 943 C C . VAL A 1 116 ? -15.338 3.187 -15.252 1.00 88.62 116 VAL A C 1
ATOM 945 O O . VAL A 1 116 ? -15.088 4.194 -15.905 1.00 88.62 116 VAL A O 1
ATOM 948 N N . MET A 1 117 ? -16.589 2.852 -14.917 1.00 86.50 117 MET A N 1
ATOM 949 C CA . MET A 1 117 ? -17.771 3.623 -15.322 1.00 86.50 117 MET A CA 1
ATOM 950 C C . MET A 1 117 ? -18.049 4.859 -14.450 1.00 86.50 117 MET A C 1
ATOM 952 O O . MET A 1 117 ? -19.095 5.481 -14.628 1.00 86.50 117 MET A O 1
ATOM 956 N N . LYS A 1 118 ? -17.167 5.213 -13.502 1.00 82.94 118 LYS A N 1
ATOM 957 C CA . LYS A 1 118 ? -17.341 6.363 -12.593 1.00 82.94 118 LYS A CA 1
ATOM 958 C C . LYS A 1 118 ? -18.662 6.373 -11.806 1.00 82.94 118 LYS A C 1
ATOM 960 O O . LYS A 1 118 ? -19.180 7.428 -11.457 1.00 82.94 118 LYS A O 1
ATOM 965 N N . LYS A 1 119 ? -19.202 5.197 -11.486 1.00 83.06 119 LYS A N 1
ATOM 966 C CA . LYS A 1 119 ? -20.494 5.054 -10.799 1.00 83.06 119 LYS A CA 1
ATOM 967 C C . LYS A 1 119 ? -20.366 5.185 -9.282 1.00 83.06 119 LYS A C 1
ATOM 969 O O . LYS A 1 119 ? -19.304 4.941 -8.708 1.00 83.06 119 LYS A O 1
ATOM 974 N N . GLU A 1 120 ? -21.484 5.527 -8.644 1.00 80.38 120 GLU A N 1
ATOM 975 C CA . GLU A 1 120 ? -21.639 5.547 -7.183 1.00 80.38 120 GLU A CA 1
ATOM 976 C C . GLU A 1 120 ? -20.527 6.375 -6.501 1.00 80.38 120 GLU A C 1
ATOM 978 O O . GLU A 1 120 ? -20.253 7.510 -6.895 1.00 80.38 120 GLU A O 1
ATOM 983 N N . PHE A 1 121 ? -19.848 5.794 -5.508 1.00 75.69 121 PHE A N 1
ATOM 984 C CA . PHE A 1 121 ? -18.736 6.384 -4.759 1.00 75.69 121 PHE A CA 1
ATOM 985 C C . PHE A 1 121 ? -17.571 6.887 -5.637 1.00 75.69 121 PHE A C 1
ATOM 987 O O . PHE A 1 121 ? -16.805 7.750 -5.210 1.00 75.69 121 PHE A O 1
ATOM 994 N N . TRP A 1 122 ? -17.426 6.394 -6.873 1.00 79.38 122 TRP A N 1
ATOM 995 C CA . TRP A 1 122 ? -16.351 6.819 -7.776 1.00 79.38 122 TRP A CA 1
ATOM 996 C C . TRP A 1 122 ? -16.654 8.111 -8.535 1.00 79.38 122 TRP A C 1
ATOM 998 O O . TRP A 1 122 ? -15.700 8.764 -8.976 1.00 79.38 122 TRP A O 1
ATOM 1008 N N . SER A 1 123 ? -17.926 8.507 -8.646 1.00 77.69 123 SER A N 1
ATOM 1009 C CA . SER A 1 123 ? -18.358 9.708 -9.375 1.00 77.69 123 SER A CA 1
ATOM 1010 C C . SER A 1 123 ? -17.690 11.005 -8.884 1.00 77.69 123 SER A C 1
ATOM 1012 O O . SER A 1 123 ? -17.162 11.722 -9.730 1.00 77.69 123 SER A O 1
ATOM 1014 N N . PRO A 1 124 ? -17.620 11.320 -7.571 1.00 74.44 124 PRO A N 1
ATOM 1015 C CA . PRO A 1 124 ? -16.958 12.539 -7.083 1.00 74.44 124 PRO A CA 1
ATOM 1016 C C . PRO A 1 124 ? -15.422 12.438 -6.990 1.00 74.44 124 PRO A C 1
ATOM 1018 O O . PRO A 1 124 ? -14.771 13.369 -6.523 1.00 74.44 124 PRO A O 1
ATOM 1021 N N . SER A 1 125 ? -14.814 11.306 -7.365 1.00 75.56 125 SER A N 1
ATOM 1022 C CA . SER A 1 125 ? -13.370 11.090 -7.194 1.00 75.56 125 SER A CA 1
ATOM 1023 C C . SER A 1 125 ? -12.542 11.556 -8.400 1.00 75.56 125 SER A C 1
ATOM 1025 O O . SER A 1 125 ? -13.000 11.513 -9.539 1.00 75.56 125 SER A O 1
ATOM 1027 N N . ASN A 1 126 ? -11.264 11.882 -8.191 1.00 75.50 126 ASN A N 1
ATOM 1028 C CA . ASN A 1 126 ? -10.287 12.110 -9.269 1.00 75.50 126 ASN A CA 1
ATOM 1029 C C . ASN A 1 126 ? -9.578 10.817 -9.743 1.00 75.50 126 ASN A C 1
ATOM 1031 O O . ASN A 1 126 ? -8.744 10.855 -10.646 1.00 75.50 126 ASN A O 1
ATOM 1035 N N . TRP A 1 127 ? -9.896 9.660 -9.152 1.00 79.88 127 TRP A N 1
ATOM 1036 C CA . TRP A 1 127 ? -9.278 8.369 -9.473 1.00 79.88 127 TRP A CA 1
ATOM 1037 C C . TRP A 1 127 ? -9.737 7.833 -10.830 1.00 79.88 127 TRP A C 1
ATOM 1039 O O . TRP A 1 127 ? -10.938 7.692 -11.050 1.00 79.88 127 TRP A O 1
ATOM 1049 N N . THR A 1 128 ? -8.808 7.523 -11.738 1.00 82.81 128 THR A N 1
ATOM 1050 C CA . THR A 1 128 ? -9.135 7.057 -13.099 1.00 82.81 128 THR A CA 1
ATOM 1051 C C . THR A 1 128 ? -8.249 5.893 -13.553 1.00 82.81 128 THR A C 1
ATOM 1053 O O . THR A 1 128 ? -7.302 5.497 -12.870 1.00 82.81 128 THR A O 1
ATOM 1056 N N . CYS A 1 129 ? -8.560 5.351 -14.731 1.00 82.19 129 CYS A N 1
ATOM 1057 C CA . CYS A 1 129 ? -7.703 4.431 -15.479 1.00 82.19 129 CYS A CA 1
ATOM 1058 C C . CYS A 1 129 ? -6.770 5.136 -16.490 1.00 82.19 129 CYS A C 1
ATOM 1060 O O . CYS A 1 129 ? -6.075 4.444 -17.228 1.00 82.19 129 CYS A O 1
ATOM 1062 N N . SER A 1 130 ? -6.809 6.472 -16.590 1.00 78.81 130 SER A N 1
ATOM 1063 C CA . SER A 1 130 ? -6.308 7.197 -17.774 1.00 78.81 130 SER A CA 1
ATOM 1064 C C . SER A 1 130 ? -5.428 8.407 -17.471 1.00 78.81 130 SER A C 1
ATOM 1066 O O . SER A 1 130 ? -4.568 8.713 -18.281 1.00 78.81 130 SER A O 1
ATOM 1068 N N . HIS A 1 131 ? -5.605 9.088 -16.334 1.00 77.06 131 HIS A N 1
ATOM 1069 C CA . HIS A 1 131 ? -4.774 10.236 -15.955 1.00 77.06 131 HIS A CA 1
ATOM 1070 C C . HIS A 1 131 ? -3.505 9.744 -15.233 1.00 77.06 131 HIS A C 1
ATOM 1072 O O . HIS A 1 131 ? -3.653 9.189 -14.140 1.00 77.06 131 HIS A O 1
ATOM 1078 N N . PRO A 1 132 ? -2.276 9.930 -15.759 1.00 68.31 132 PRO A N 1
ATOM 1079 C CA . PRO A 1 132 ? -1.071 9.245 -15.262 1.00 68.31 132 PRO A CA 1
ATOM 1080 C C . PRO A 1 132 ? -0.783 9.413 -13.762 1.00 68.31 132 PRO A C 1
ATOM 1082 O O . PRO A 1 132 ? -0.293 8.490 -13.108 1.00 68.31 132 PRO A O 1
ATOM 1085 N N . GLU A 1 133 ? -1.152 10.562 -13.189 1.00 66.62 133 GLU A N 1
ATOM 1086 C CA . GLU A 1 133 ? -1.015 10.843 -11.756 1.00 66.62 133 GLU A CA 1
ATOM 1087 C C . GLU A 1 133 ? -1.964 10.013 -10.874 1.00 66.62 133 GLU A C 1
ATOM 1089 O O . GLU A 1 133 ? -1.568 9.568 -9.797 1.00 66.62 133 GLU A O 1
ATOM 1094 N N . THR A 1 134 ? -3.209 9.769 -11.312 1.00 72.31 134 THR A N 1
ATOM 1095 C CA . THR A 1 134 ? -4.233 9.036 -10.530 1.00 72.31 134 THR A CA 1
ATOM 1096 C C . THR A 1 134 ? -4.416 7.584 -10.989 1.00 72.31 134 THR A C 1
ATOM 1098 O O . THR A 1 134 ? -4.957 6.755 -10.251 1.00 72.31 134 THR A O 1
ATOM 1101 N N . ALA A 1 135 ? -3.855 7.237 -12.152 1.00 83.19 135 ALA A N 1
ATOM 1102 C CA . ALA A 1 135 ? -3.767 5.897 -12.725 1.00 83.19 135 ALA A CA 1
ATOM 1103 C C . ALA A 1 135 ? -3.206 4.851 -11.745 1.00 83.19 135 ALA A C 1
ATOM 1105 O O . ALA A 1 135 ? -3.600 3.682 -11.783 1.00 83.19 135 ALA A O 1
ATOM 1106 N N . HIS A 1 136 ? -2.335 5.264 -10.816 1.00 84.31 136 HIS A N 1
ATOM 1107 C CA . HIS A 1 136 ? -1.700 4.378 -9.840 1.00 84.31 136 HIS A CA 1
ATOM 1108 C C . HIS A 1 136 ? -2.689 3.652 -8.908 1.00 84.31 136 HIS A C 1
ATOM 1110 O O . HIS A 1 136 ? -2.365 2.566 -8.421 1.00 84.31 136 HIS A O 1
ATOM 1116 N N . LEU A 1 137 ? -3.891 4.195 -8.656 1.00 85.19 137 LEU A N 1
ATOM 1117 C CA . LEU A 1 137 ? -4.924 3.454 -7.923 1.00 85.19 137 LEU A CA 1
ATOM 1118 C C . LEU A 1 137 ? -5.554 2.389 -8.824 1.00 85.19 137 LEU A C 1
ATOM 1120 O O . LEU A 1 137 ? -5.569 1.214 -8.456 1.00 85.19 137 LEU A O 1
ATOM 1124 N N . GLY A 1 138 ? -5.987 2.772 -10.031 1.00 88.88 138 GLY A N 1
ATOM 1125 C CA . GLY A 1 138 ? -6.534 1.842 -11.020 1.00 88.88 138 GLY A CA 1
ATOM 1126 C C . GLY A 1 138 ? -5.585 0.670 -11.295 1.00 88.88 138 GLY A C 1
ATOM 1127 O O . GLY A 1 138 ? -6.010 -0.480 -11.279 1.00 88.88 138 GLY A O 1
ATOM 1128 N N . PHE A 1 139 ? -4.283 0.930 -11.437 1.00 90.94 139 PHE A N 1
ATOM 1129 C CA . PHE A 1 139 ? -3.268 -0.096 -11.703 1.00 90.94 139 PHE A CA 1
ATOM 1130 C C . PHE A 1 139 ? -3.111 -1.114 -10.558 1.00 90.94 139 PHE A C 1
ATOM 1132 O O . PHE A 1 139 ? -2.791 -2.277 -10.799 1.00 90.94 139 PHE A O 1
ATOM 1139 N N . ARG A 1 140 ? -3.345 -0.712 -9.303 1.00 89.62 140 ARG A N 1
ATOM 1140 C CA . ARG A 1 140 ? -3.218 -1.587 -8.118 1.00 89.62 140 ARG A CA 1
ATOM 1141 C C . ARG A 1 140 ? -4.498 -2.343 -7.774 1.00 89.62 140 ARG A C 1
ATOM 1143 O O . ARG A 1 140 ? -4.436 -3.350 -7.064 1.00 89.62 140 ARG A O 1
ATOM 1150 N N . VAL A 1 141 ? -5.640 -1.807 -8.200 1.00 89.69 141 VAL A N 1
ATOM 1151 C CA . VAL A 1 141 ? -6.980 -2.181 -7.724 1.00 89.69 141 VAL A CA 1
ATOM 1152 C C . VAL A 1 141 ? -7.804 -2.844 -8.830 1.00 89.69 141 VAL A C 1
ATOM 1154 O O . VAL A 1 141 ? -8.394 -3.895 -8.592 1.00 89.69 141 VAL A O 1
ATOM 1157 N N . CYS A 1 142 ? -7.776 -2.284 -10.039 1.00 92.88 142 CYS A N 1
ATOM 1158 C CA . CYS A 1 142 ? -8.572 -2.678 -11.204 1.00 92.88 142 CYS A CA 1
ATOM 1159 C C . CYS A 1 142 ? -7.692 -2.810 -12.458 1.00 92.88 142 CYS A C 1
ATOM 1161 O O . CYS A 1 142 ? -7.981 -2.254 -13.520 1.00 92.88 142 CYS A O 1
ATOM 1163 N N . ARG A 1 143 ? -6.562 -3.516 -12.315 1.00 92.06 143 ARG A N 1
ATOM 1164 C CA . ARG A 1 143 ? -5.486 -3.567 -13.312 1.00 92.06 143 ARG A CA 1
ATOM 1165 C C . ARG A 1 143 ? -5.936 -4.097 -14.676 1.00 92.06 143 ARG A C 1
ATOM 1167 O O . ARG A 1 143 ? -5.471 -3.614 -15.708 1.00 92.06 143 ARG A O 1
ATOM 1174 N N . LYS A 1 144 ? -6.824 -5.093 -14.669 1.00 91.94 144 LYS A N 1
ATOM 1175 C CA . LYS A 1 144 ? -7.333 -5.780 -15.858 1.00 91.94 144 LYS A CA 1
ATOM 1176 C C . LYS A 1 144 ? -8.501 -5.014 -16.468 1.00 91.94 144 LYS A C 1
ATOM 1178 O O . LYS A 1 144 ? -8.488 -4.786 -17.674 1.00 91.94 144 LYS A O 1
ATOM 1183 N N . SER A 1 145 ? -9.436 -4.540 -15.646 1.00 90.38 145 SER A N 1
ATOM 1184 C CA . SER A 1 145 ? -10.567 -3.713 -16.087 1.00 90.38 145 SER A CA 1
ATOM 1185 C C . SER A 1 145 ? -10.137 -2.353 -16.660 1.00 90.38 145 SER A C 1
ATOM 1187 O O . SER A 1 145 ? -10.726 -1.890 -17.630 1.00 90.38 145 SER A O 1
ATOM 1189 N N . CYS A 1 146 ? -9.064 -1.743 -16.143 1.00 90.19 146 CYS A N 1
ATOM 1190 C CA . CYS A 1 146 ? -8.441 -0.549 -16.736 1.00 90.19 146 CYS A CA 1
ATOM 1191 C C . CYS A 1 146 ? -7.565 -0.838 -17.980 1.00 90.19 146 CYS A C 1
ATOM 1193 O O . CYS A 1 146 ? -7.006 0.086 -18.570 1.00 90.19 146 CYS A O 1
ATOM 1195 N N . GLY A 1 147 ? -7.381 -2.101 -18.382 1.00 90.31 147 GLY A N 1
ATOM 1196 C CA . GLY A 1 147 ? -6.608 -2.455 -19.578 1.00 90.31 147 GLY A CA 1
ATOM 1197 C C . GLY A 1 147 ? -5.082 -2.298 -19.469 1.00 90.31 147 GLY A C 1
ATOM 1198 O O . GLY A 1 147 ? -4.402 -2.350 -20.492 1.00 90.31 147 GLY A O 1
ATOM 1199 N N . TYR A 1 148 ? -4.510 -2.161 -18.265 1.00 92.31 148 TYR A N 1
ATOM 1200 C CA . TYR A 1 148 ? -3.062 -1.956 -18.075 1.00 92.31 148 TYR A CA 1
ATOM 1201 C C . TYR A 1 148 ? -2.188 -3.182 -18.399 1.00 92.31 148 TYR A C 1
ATOM 1203 O O . TYR A 1 148 ? -0.966 -3.111 -18.303 1.00 92.31 148 TYR A O 1
ATOM 1211 N N . CYS A 1 149 ? -2.786 -4.312 -18.777 1.00 91.31 149 CYS A N 1
ATOM 1212 C CA . CYS A 1 149 ? -2.071 -5.535 -19.151 1.00 91.31 149 CYS A CA 1
ATOM 1213 C C . CYS A 1 149 ? -1.625 -5.566 -20.628 1.00 91.31 149 CYS A C 1
ATOM 1215 O O . CYS A 1 149 ? -1.246 -6.621 -21.133 1.00 91.31 149 CYS A O 1
ATOM 1217 N N . ARG A 1 150 ? -1.725 -4.443 -21.348 1.00 88.19 150 ARG A N 1
ATOM 1218 C CA . ARG A 1 150 ? -1.288 -4.279 -22.742 1.00 88.19 150 ARG A CA 1
ATOM 1219 C C . ARG A 1 150 ? 0.232 -4.119 -22.828 1.00 88.19 150 ARG A C 1
ATOM 1221 O O . ARG A 1 150 ? 0.764 -3.188 -22.242 1.00 88.19 150 ARG A O 1
ATOM 1228 N N . LYS A 1 151 ? 0.944 -4.989 -23.553 1.00 82.75 151 LYS A N 1
ATOM 1229 C CA . LYS A 1 151 ? 2.429 -4.953 -23.670 1.00 82.75 151 LYS A CA 1
ATOM 1230 C C . LYS A 1 151 ? 2.940 -3.638 -24.276 1.00 82.75 151 LYS A C 1
ATOM 1232 O O . LYS A 1 151 ? 4.044 -3.195 -23.992 1.00 82.75 151 LYS A O 1
ATOM 1237 N N . ASP A 1 152 ? 2.106 -3.057 -25.123 1.00 78.69 152 ASP A N 1
ATOM 1238 C CA . ASP A 1 152 ? 2.222 -1.787 -25.833 1.00 78.69 152 ASP A CA 1
ATOM 1239 C C . ASP A 1 152 ? 2.028 -0.541 -24.945 1.00 78.69 152 ASP A C 1
ATOM 1241 O O . ASP A 1 152 ? 2.299 0.564 -25.397 1.00 78.69 152 ASP A O 1
ATOM 1245 N N . LEU A 1 153 ? 1.620 -0.685 -23.675 1.00 80.88 153 LEU A N 1
ATOM 1246 C CA . LEU A 1 153 ? 1.272 0.440 -22.790 1.00 80.88 153 LEU A CA 1
ATOM 1247 C C . LEU A 1 153 ? 2.402 1.476 -22.593 1.00 80.88 153 LEU A C 1
ATOM 1249 O O . LEU A 1 153 ? 2.110 2.641 -22.360 1.00 80.88 153 LEU A O 1
ATOM 1253 N N . TYR A 1 154 ? 3.669 1.060 -22.684 1.00 70.88 154 TYR A N 1
ATOM 1254 C CA . TYR A 1 154 ? 4.861 1.922 -22.590 1.00 70.88 154 TYR A CA 1
ATOM 1255 C C . TYR A 1 154 ? 5.623 2.014 -23.936 1.00 70.88 154 TYR A C 1
ATOM 1257 O O . TYR A 1 154 ? 6.849 2.132 -23.951 1.00 70.88 154 TYR A O 1
ATOM 1265 N N . ALA A 1 155 ? 4.944 1.850 -25.079 1.00 63.62 155 ALA A N 1
ATOM 1266 C CA . ALA A 1 155 ? 5.604 1.805 -26.389 1.00 63.62 155 ALA A CA 1
ATOM 1267 C C . ALA A 1 155 ? 5.832 3.180 -27.047 1.00 63.62 155 ALA A C 1
ATOM 1269 O O . ALA A 1 155 ? 6.778 3.291 -27.828 1.00 63.62 155 ALA A O 1
ATOM 1270 N N . ASP A 1 156 ? 5.017 4.195 -26.732 1.00 49.94 156 ASP A N 1
ATOM 1271 C CA . ASP A 1 156 ? 5.042 5.509 -27.407 1.00 49.94 156 ASP A CA 1
ATOM 1272 C C . ASP A 1 156 ? 6.273 6.376 -27.069 1.00 49.94 156 ASP A C 1
ATOM 1274 O O . ASP A 1 156 ? 6.713 7.159 -27.905 1.00 49.94 156 ASP A O 1
ATOM 1278 N N . ASP A 1 157 ? 6.911 6.197 -25.905 1.00 44.72 157 ASP A N 1
ATOM 1279 C CA . ASP A 1 157 ? 8.063 7.016 -25.464 1.00 44.72 157 ASP A CA 1
ATOM 1280 C C . ASP A 1 157 ? 9.405 6.666 -26.162 1.00 44.72 157 ASP A C 1
ATOM 1282 O O . ASP A 1 157 ? 10.490 7.027 -25.696 1.00 44.72 157 ASP A O 1
ATOM 1286 N N . ARG A 1 158 ? 9.382 5.913 -27.269 1.00 39.12 158 ARG A N 1
ATOM 1287 C CA . ARG A 1 158 ? 10.591 5.352 -27.900 1.00 39.12 158 ARG A CA 1
ATOM 1288 C C . ARG A 1 158 ? 11.279 6.296 -28.887 1.00 39.12 158 ARG A C 1
ATOM 1290 O O . ARG A 1 158 ? 11.301 6.043 -30.092 1.00 39.12 158 ARG A O 1
ATOM 1297 N N . GLN A 1 159 ? 12.005 7.280 -28.357 1.00 29.94 159 GLN A N 1
ATOM 1298 C CA . GLN A 1 159 ? 13.261 7.666 -29.014 1.00 29.94 159 GLN A CA 1
ATOM 1299 C C . GLN A 1 159 ? 14.285 6.509 -28.919 1.00 29.94 159 GLN A C 1
ATOM 1301 O O . GLN A 1 159 ? 14.276 5.756 -27.940 1.00 29.94 159 GLN A O 1
ATOM 1306 N N . PRO A 1 160 ? 15.137 6.299 -29.941 1.00 32.59 160 PRO A N 1
ATOM 1307 C CA . PRO A 1 160 ? 15.944 5.087 -30.047 1.00 32.59 160 PRO A CA 1
ATOM 1308 C C . PRO A 1 160 ? 17.254 5.156 -29.250 1.00 32.59 160 PRO A C 1
ATOM 1310 O O . PRO A 1 160 ? 18.032 6.097 -29.382 1.00 32.59 160 PRO A O 1
ATOM 1313 N N . VAL A 1 161 ? 17.559 4.078 -28.525 1.00 31.00 161 VAL A N 1
ATOM 1314 C CA . VAL A 1 161 ? 18.916 3.738 -28.065 1.00 31.00 161 VAL A CA 1
ATOM 1315 C C . VAL A 1 161 ? 19.259 2.334 -28.585 1.00 31.00 161 VAL A C 1
ATOM 1317 O O . VAL A 1 161 ? 18.369 1.513 -28.826 1.00 31.00 161 VAL A O 1
ATOM 1320 N N . SER A 1 162 ? 20.537 2.094 -28.872 1.00 26.97 162 SER A N 1
ATOM 1321 C CA . SER A 1 162 ? 21.024 0.975 -29.688 1.00 26.97 162 SER A CA 1
ATOM 1322 C C . SER A 1 162 ? 20.922 -0.408 -29.023 1.00 26.97 162 SER A C 1
ATOM 1324 O O . SER A 1 162 ? 20.881 -0.549 -27.803 1.00 26.97 162 SER A O 1
ATOM 1326 N N . LYS A 1 163 ? 20.891 -1.456 -29.861 1.00 32.03 163 LYS A N 1
ATOM 1327 C CA . LYS A 1 163 ? 20.865 -2.872 -29.455 1.00 32.03 163 LYS A CA 1
ATOM 1328 C C . LYS A 1 163 ? 22.243 -3.520 -29.622 1.00 32.03 163 LYS A C 1
ATOM 1330 O O . LYS A 1 163 ? 22.831 -3.424 -30.696 1.00 32.03 163 LYS A O 1
ATOM 1335 N N . SER A 1 164 ? 22.671 -4.290 -28.627 1.00 29.19 164 SER A N 1
ATOM 1336 C CA . SER A 1 164 ? 23.774 -5.266 -28.691 1.00 29.19 164 SER A CA 1
ATOM 1337 C C . SER A 1 164 ? 23.536 -6.376 -27.634 1.00 29.19 164 SER A C 1
ATOM 1339 O O . SER A 1 164 ? 22.703 -6.175 -26.747 1.00 29.19 164 SER A O 1
ATOM 1341 N N . PRO A 1 165 ? 24.083 -7.604 -27.797 1.00 36.19 165 PRO A N 1
ATOM 1342 C CA . PRO A 1 165 ? 23.246 -8.803 -27.600 1.00 36.19 165 PRO A CA 1
ATOM 1343 C C . PRO A 1 165 ? 23.370 -9.577 -26.272 1.00 36.19 165 PRO A C 1
ATOM 1345 O O . PRO A 1 165 ? 24.294 -9.406 -25.483 1.00 36.19 165 PRO A O 1
ATOM 1348 N N . LEU A 1 166 ? 22.419 -10.503 -26.095 1.00 31.17 166 LEU A N 1
ATOM 1349 C CA . LEU A 1 166 ? 22.336 -11.525 -25.041 1.00 31.17 166 LEU A CA 1
ATOM 1350 C C . LEU A 1 166 ? 23.185 -12.779 -25.350 1.00 31.17 166 LEU A C 1
ATOM 1352 O O . LEU A 1 166 ? 23.296 -13.150 -26.520 1.00 31.17 166 LEU A O 1
ATOM 1356 N N . PRO A 1 167 ? 23.609 -13.541 -24.324 1.00 37.53 167 PRO A N 1
ATOM 1357 C CA . PRO A 1 167 ? 23.773 -14.994 -24.389 1.00 37.53 167 PRO A CA 1
ATOM 1358 C C . PRO A 1 167 ? 22.496 -15.752 -23.940 1.00 37.53 167 PRO A C 1
ATOM 1360 O O . PRO A 1 167 ? 21.599 -15.184 -23.315 1.00 37.53 167 PRO A O 1
ATOM 1363 N N . LEU A 1 168 ? 22.411 -17.045 -24.275 1.00 38.94 168 LEU A N 1
ATOM 1364 C CA . LEU A 1 168 ? 21.267 -17.948 -24.020 1.00 38.94 168 LEU A CA 1
ATOM 1365 C C . LEU A 1 168 ? 21.537 -18.938 -22.855 1.00 38.94 168 LEU A C 1
ATOM 1367 O O . LEU A 1 168 ? 22.508 -18.767 -22.126 1.00 38.94 168 LEU A O 1
ATOM 1371 N N . ILE A 1 169 ? 20.702 -19.993 -22.748 1.00 34.09 169 ILE A N 1
ATOM 1372 C CA . ILE A 1 169 ? 20.621 -21.062 -21.713 1.00 34.09 169 ILE A CA 1
ATOM 1373 C C . ILE A 1 169 ? 19.681 -20.677 -20.546 1.00 34.09 169 ILE A C 1
ATOM 1375 O O . ILE A 1 169 ? 19.773 -19.582 -20.006 1.00 34.09 169 ILE A O 1
ATOM 1379 N N . GLY A 1 170 ? 18.729 -21.511 -20.104 1.00 30.34 170 GLY A N 1
ATOM 1380 C CA . GLY A 1 170 ? 18.287 -22.835 -20.579 1.00 30.34 170 GLY A CA 1
ATOM 1381 C C . GLY A 1 170 ? 16.924 -23.214 -19.957 1.00 30.34 170 GLY A C 1
ATOM 1382 O O . GLY A 1 170 ? 16.466 -22.537 -19.038 1.00 30.34 170 GLY A O 1
ATOM 1383 N N . LEU A 1 171 ? 16.246 -24.253 -20.465 1.00 37.78 171 LEU A N 1
ATOM 1384 C CA . LEU A 1 171 ? 14.831 -24.545 -20.159 1.00 37.78 171 LEU A CA 1
ATOM 1385 C C . LEU A 1 171 ? 14.619 -26.003 -19.718 1.00 37.78 171 LEU A C 1
ATOM 1387 O O . LEU A 1 171 ? 14.910 -26.898 -20.503 1.00 37.78 171 LEU A O 1
ATOM 1391 N N . TRP A 1 172 ? 14.077 -26.240 -18.510 1.00 33.06 172 TRP A N 1
ATOM 1392 C CA . TRP A 1 172 ? 13.727 -27.588 -18.023 1.00 33.06 172 TRP A CA 1
ATOM 1393 C C . TRP A 1 172 ? 12.459 -27.653 -17.135 1.00 33.06 172 TRP A C 1
ATOM 1395 O O . TRP A 1 172 ? 12.419 -27.095 -16.044 1.00 33.06 172 TRP A O 1
ATOM 1405 N N . MET A 1 173 ? 11.490 -28.434 -17.634 1.00 33.38 173 MET A N 1
ATOM 1406 C CA . MET A 1 173 ? 10.377 -29.169 -16.991 1.00 33.38 173 MET A CA 1
ATOM 1407 C C . MET A 1 173 ? 9.222 -28.502 -16.199 1.00 33.38 173 MET A C 1
ATOM 1409 O 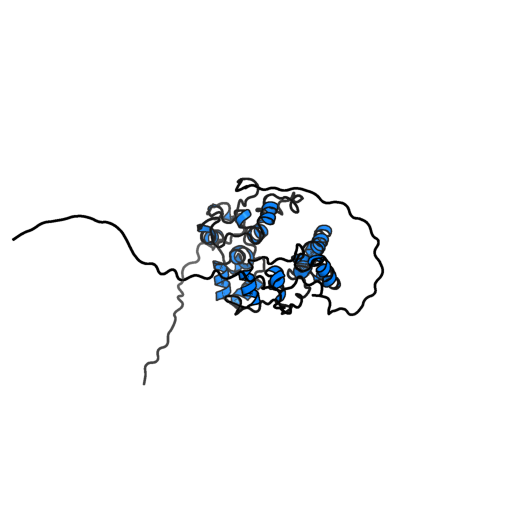O . MET A 1 173 ? 9.234 -27.348 -15.783 1.00 33.38 173 MET A O 1
ATOM 1413 N N . LEU A 1 174 ? 8.160 -29.317 -16.102 1.00 36.75 174 LEU A N 1
ATOM 1414 C CA . LEU A 1 174 ? 6.780 -29.118 -15.634 1.00 36.75 174 LEU A CA 1
ATOM 1415 C C . LEU A 1 174 ? 6.359 -30.350 -14.789 1.00 36.75 174 LEU A C 1
ATOM 1417 O O . LEU A 1 174 ? 7.147 -31.283 -14.668 1.00 36.75 174 LEU A O 1
ATOM 1421 N N . LEU A 1 175 ? 5.085 -30.393 -14.349 1.00 36.84 175 LEU A N 1
ATOM 1422 C CA . LEU A 1 175 ? 4.379 -31.528 -13.699 1.00 36.84 175 LEU A CA 1
ATOM 1423 C C . LEU A 1 175 ? 4.777 -31.760 -12.220 1.00 36.84 175 LEU A C 1
ATOM 1425 O O . LEU A 1 175 ? 5.947 -31.672 -11.879 1.00 36.84 175 LEU A O 1
ATOM 1429 N N . LEU A 1 176 ? 3.889 -32.050 -11.256 1.00 35.69 176 LEU A N 1
ATOM 1430 C CA . LEU A 1 176 ? 2.406 -32.086 -11.141 1.00 35.69 176 LEU A CA 1
ATOM 1431 C C . LEU A 1 176 ? 2.052 -31.538 -9.711 1.00 35.69 176 LEU A C 1
ATOM 1433 O O . LEU A 1 176 ? 2.888 -30.838 -9.147 1.00 35.69 176 LEU A O 1
ATOM 1437 N N . VAL A 1 177 ? 0.905 -31.682 -9.023 1.00 35.62 177 VAL A N 1
ATOM 1438 C CA . VAL A 1 177 ? -0.351 -32.465 -9.130 1.00 35.62 177 VAL A CA 1
ATOM 1439 C C . VAL A 1 177 ? -1.523 -31.626 -8.533 1.00 35.62 177 VAL A C 1
ATOM 1441 O O . VAL A 1 177 ? -1.306 -30.498 -8.088 1.00 35.62 177 VAL A O 1
ATOM 1444 N N . ALA A 1 178 ? -2.752 -32.165 -8.493 1.00 32.12 178 ALA A N 1
ATOM 1445 C CA . ALA A 1 178 ? -3.860 -31.698 -7.631 1.00 32.12 178 ALA A CA 1
ATOM 1446 C C . ALA A 1 178 ? -3.776 -32.367 -6.219 1.00 32.12 178 ALA A C 1
ATOM 1448 O O . ALA A 1 178 ? -2.793 -33.050 -5.953 1.00 32.12 178 ALA A O 1
ATOM 1449 N N . ASP A 1 179 ? -4.668 -32.231 -5.226 1.00 34.84 179 ASP A N 1
ATOM 1450 C CA . ASP A 1 179 ? -6.092 -31.833 -5.169 1.00 34.84 179 ASP A CA 1
ATOM 1451 C C . ASP A 1 179 ? -6.437 -31.244 -3.753 1.00 34.84 179 ASP A C 1
ATOM 1453 O O . ASP A 1 179 ? -5.522 -31.078 -2.937 1.00 34.84 179 ASP A O 1
ATOM 1457 N N . PRO A 1 180 ? -7.691 -30.849 -3.414 1.00 57.16 180 PRO A N 1
ATOM 1458 C CA . PRO A 1 180 ? -7.999 -30.051 -2.213 1.00 57.16 180 PRO A CA 1
ATOM 1459 C C . PRO A 1 180 ? -8.576 -30.839 -1.019 1.00 57.16 180 PRO A C 1
ATOM 1461 O O . PRO A 1 180 ? -9.178 -31.890 -1.193 1.00 57.16 180 PRO A O 1
ATOM 1464 N N . VAL A 1 181 ? -8.562 -30.226 0.180 1.00 34.31 181 VAL A N 1
ATOM 1465 C CA . VAL A 1 181 ? -9.708 -30.197 1.127 1.00 34.31 181 VAL A CA 1
ATOM 1466 C C . VAL A 1 181 ? -9.495 -29.137 2.231 1.00 34.31 181 VAL A C 1
ATOM 1468 O O . VAL A 1 181 ? -8.418 -28.559 2.376 1.00 34.31 181 VAL A O 1
ATOM 1471 N N . ARG A 1 182 ? -10.573 -28.811 2.959 1.00 39.94 182 ARG A N 1
ATOM 1472 C CA . ARG A 1 182 ? -10.671 -27.820 4.050 1.00 39.94 182 ARG A CA 1
ATOM 1473 C C . ARG A 1 182 ? -9.533 -27.893 5.084 1.00 39.94 182 ARG A C 1
ATOM 1475 O O . ARG A 1 182 ? -9.300 -28.940 5.672 1.00 39.94 182 ARG A O 1
ATOM 1482 N N . ALA A 1 183 ? -8.993 -26.728 5.450 1.00 30.47 183 ALA A N 1
ATOM 1483 C CA . ALA A 1 183 ? -8.254 -26.521 6.698 1.00 30.47 183 ALA A CA 1
ATOM 1484 C C . ALA A 1 183 ? -8.661 -25.180 7.342 1.00 30.47 183 ALA A C 1
ATOM 1486 O O . ALA A 1 183 ? -8.011 -24.154 7.137 1.00 30.47 183 ALA A O 1
ATOM 1487 N N . TRP A 1 184 ? -9.764 -25.176 8.098 1.00 40.41 184 TRP A N 1
ATOM 1488 C CA . TRP A 1 184 ? -10.096 -24.063 8.995 1.00 40.41 184 TRP A CA 1
ATOM 1489 C C . TRP A 1 184 ? -9.330 -24.220 10.315 1.00 40.41 184 TRP A C 1
ATOM 1491 O O . TRP A 1 184 ? -9.303 -25.306 10.875 1.00 40.41 184 TRP A O 1
ATOM 1501 N N . LEU A 1 185 ? -8.757 -23.110 10.792 1.00 41.06 185 LEU A N 1
ATOM 1502 C CA . LEU A 1 185 ? -8.346 -22.835 12.179 1.00 41.06 185 LEU A CA 1
ATOM 1503 C C . LEU A 1 185 ? -7.624 -23.956 12.959 1.00 41.06 185 LEU A C 1
ATOM 1505 O O . LEU A 1 185 ? -8.244 -24.754 13.652 1.00 41.06 185 LEU A O 1
ATOM 1509 N N . VAL A 1 186 ? -6.292 -23.856 13.015 1.00 35.00 186 VAL A N 1
ATOM 1510 C CA . VAL A 1 186 ? -5.520 -24.287 14.194 1.00 35.00 186 VAL A CA 1
ATOM 1511 C C . VAL A 1 186 ? -5.109 -23.019 14.961 1.00 35.00 186 VAL A C 1
ATOM 1513 O O . VAL A 1 186 ? -4.439 -22.168 14.368 1.00 35.00 186 VAL A O 1
ATOM 1516 N N . PRO A 1 187 ? -5.516 -22.832 16.230 1.00 39.50 187 PRO A N 1
ATOM 1517 C CA . PRO A 1 187 ? -5.017 -21.751 17.078 1.00 39.50 187 PRO A CA 1
ATOM 1518 C C . PRO A 1 187 ? -3.631 -22.093 17.655 1.00 39.50 187 PRO A C 1
ATOM 1520 O O . PRO A 1 187 ? -3.297 -23.262 17.824 1.00 39.50 187 PRO A O 1
ATOM 1523 N N . GLY A 1 188 ? -2.826 -21.075 17.983 1.00 43.94 188 GLY A N 1
ATOM 1524 C CA . GLY A 1 188 ? -1.532 -21.248 18.661 1.00 43.94 188 GLY A CA 1
ATOM 1525 C C . GLY A 1 188 ? -0.397 -20.439 18.033 1.00 43.94 188 GLY A C 1
ATOM 1526 O O . GLY A 1 188 ? -0.082 -19.339 18.486 1.00 43.94 188 GLY A O 1
ATOM 1527 N N . SER A 1 189 ? 0.238 -20.969 16.987 1.00 49.00 189 SER A N 1
ATOM 1528 C CA . SER A 1 189 ? 1.480 -20.418 16.431 1.00 49.00 189 SER A CA 1
ATOM 1529 C C . SER A 1 189 ? 1.259 -19.261 15.443 1.00 49.00 189 SER A C 1
ATOM 1531 O O . SER A 1 189 ? 0.942 -19.454 14.272 1.00 49.00 189 SER A O 1
ATOM 1533 N N . GLY A 1 190 ? 1.501 -18.031 15.913 1.00 65.25 190 GLY A N 1
ATOM 1534 C CA . GLY A 1 190 ? 1.702 -16.854 15.053 1.00 65.25 190 GLY A CA 1
ATOM 1535 C C . GLY A 1 190 ? 0.636 -15.757 15.112 1.00 65.25 190 GLY A C 1
ATOM 1536 O O . GLY A 1 190 ? 0.798 -14.759 14.416 1.00 65.25 190 GLY A O 1
ATOM 1537 N N . GLN A 1 191 ? -0.415 -15.881 15.931 1.00 82.06 191 GLN A N 1
ATOM 1538 C CA . GLN A 1 191 ? -1.369 -14.780 16.148 1.00 82.06 191 GLN A CA 1
ATOM 1539 C C . GLN A 1 191 ? -0.741 -13.594 16.899 1.00 82.06 191 GLN A C 1
ATOM 1541 O O . GLN A 1 191 ? 0.255 -13.737 17.614 1.00 82.06 191 GLN A O 1
ATOM 1546 N N . ALA A 1 192 ? -1.362 -12.424 16.764 1.00 82.19 192 ALA A N 1
ATOM 1547 C CA . ALA A 1 192 ? -1.097 -11.260 17.590 1.00 82.19 192 ALA A CA 1
ATOM 1548 C C . ALA A 1 192 ? -1.411 -11.555 19.063 1.00 82.19 192 ALA A C 1
ATOM 1550 O O . ALA A 1 192 ? -2.470 -12.086 19.399 1.00 82.19 192 ALA A O 1
ATOM 1551 N N . GLN A 1 193 ? -0.472 -11.194 19.933 1.00 82.12 193 GLN A N 1
ATOM 1552 C CA . GLN A 1 193 ? -0.601 -11.274 21.388 1.00 82.12 193 GLN A CA 1
ATOM 1553 C C . GLN A 1 193 ? -1.039 -9.935 21.996 1.00 82.12 193 GLN A C 1
ATOM 1555 O O . GLN A 1 193 ? -1.498 -9.911 23.130 1.00 82.12 193 GLN A O 1
ATOM 1560 N N . ARG A 1 194 ? -0.864 -8.826 21.262 1.00 82.12 194 ARG A N 1
ATOM 1561 C CA . ARG A 1 194 ? -1.099 -7.443 21.710 1.00 82.12 194 ARG A CA 1
ATOM 1562 C C . ARG A 1 194 ? -1.569 -6.567 20.546 1.00 82.12 194 ARG A C 1
ATOM 1564 O O . ARG A 1 194 ? -1.276 -6.866 19.385 1.00 82.12 194 ARG A O 1
ATOM 1571 N N . MET A 1 195 ? -2.250 -5.462 20.851 1.00 85.06 195 MET A N 1
ATOM 1572 C CA . MET A 1 195 ? -2.541 -4.399 19.879 1.00 85.06 195 MET A CA 1
ATOM 1573 C C . MET A 1 195 ? -1.245 -3.743 19.342 1.00 85.06 195 MET A C 1
ATOM 1575 O O . MET A 1 195 ? -0.221 -3.756 20.029 1.00 85.06 195 MET A O 1
ATOM 1579 N N . PRO A 1 196 ? -1.238 -3.159 18.127 1.00 82.62 196 PRO A N 1
ATOM 1580 C CA . PRO A 1 196 ? -0.068 -2.440 17.622 1.00 82.62 196 PRO A CA 1
ATOM 1581 C C . PRO A 1 196 ? 0.109 -1.082 18.324 1.00 82.62 196 PRO A C 1
ATOM 1583 O O . PRO A 1 196 ? -0.852 -0.333 18.486 1.00 82.62 196 PRO A O 1
ATOM 1586 N N . CYS A 1 197 ? 1.349 -0.721 18.669 1.00 80.31 197 CYS A N 1
ATOM 1587 C CA . CYS A 1 197 ? 1.653 0.593 19.242 1.00 80.31 197 CYS A CA 1
ATOM 1588 C C . CYS A 1 197 ? 1.349 1.751 18.272 1.00 80.31 197 CYS A C 1
ATOM 1590 O O . CYS A 1 197 ? 1.643 1.672 17.074 1.00 80.31 197 CYS A O 1
ATOM 1592 N N . CYS A 1 198 ? 0.872 2.872 18.821 1.00 83.62 198 CYS A N 1
ATOM 1593 C CA . CYS A 1 198 ? 0.747 4.140 18.104 1.00 83.62 198 CYS A CA 1
ATOM 1594 C C . CYS A 1 198 ? 2.106 4.615 17.555 1.00 83.62 198 CYS A C 1
ATOM 1596 O O . CYS A 1 198 ? 3.055 4.805 18.317 1.00 83.62 198 CYS A O 1
ATOM 1598 N N . LYS A 1 199 ? 2.198 4.841 16.234 1.00 78.44 199 LYS A N 1
ATOM 1599 C CA . LYS A 1 199 ? 3.455 5.226 15.556 1.00 78.44 199 LYS A CA 1
ATOM 1600 C C . LYS A 1 199 ? 3.434 6.572 14.817 1.00 78.44 199 LYS A C 1
ATOM 1602 O O . LYS A 1 199 ? 4.501 7.037 14.438 1.00 78.44 199 LYS A O 1
ATOM 1607 N N . GLU A 1 200 ? 2.269 7.195 14.607 1.00 84.12 200 GLU A N 1
ATOM 1608 C CA . GLU A 1 200 ? 2.117 8.421 13.789 1.00 84.12 200 GLU A CA 1
ATOM 1609 C C . GLU A 1 200 ? 2.831 8.298 12.418 1.00 84.12 200 GLU A C 1
ATOM 1611 O O . GLU A 1 200 ? 3.644 9.132 12.028 1.00 84.12 200 GLU A O 1
ATOM 1616 N N . SER A 1 201 ? 2.612 7.182 11.711 1.00 79.56 201 SER A N 1
ATOM 1617 C CA . SER A 1 201 ? 3.491 6.701 10.628 1.00 79.56 201 SER A CA 1
ATOM 1618 C C . SER A 1 201 ? 3.556 7.555 9.354 1.00 79.56 201 SER A C 1
ATOM 1620 O O . SER A 1 201 ? 4.375 7.238 8.492 1.00 79.56 201 SER A O 1
ATOM 1622 N N . ILE A 1 202 ? 2.755 8.623 9.230 1.00 77.94 202 ILE A N 1
ATOM 1623 C CA . ILE A 1 202 ? 2.915 9.642 8.170 1.00 77.94 202 ILE A CA 1
ATOM 1624 C C . ILE A 1 202 ? 3.523 10.967 8.671 1.00 77.94 202 ILE A C 1
ATOM 1626 O O . ILE A 1 202 ? 3.787 11.857 7.869 1.00 77.94 202 ILE A O 1
ATOM 1630 N N . GLY A 1 203 ? 3.801 11.079 9.974 1.00 80.25 203 GLY A N 1
ATOM 1631 C CA . GLY A 1 203 ? 4.404 12.243 10.622 1.00 80.25 203 GLY A CA 1
ATOM 1632 C C . GLY A 1 203 ? 3.381 13.245 11.169 1.00 80.25 203 GLY A C 1
ATOM 1633 O O . GLY A 1 203 ? 2.379 13.550 10.524 1.00 80.25 203 GLY A O 1
ATOM 1634 N N . VAL A 1 204 ? 3.676 13.799 12.352 1.00 85.12 204 VAL A N 1
ATOM 1635 C CA . VAL A 1 204 ? 2.798 14.739 13.080 1.00 85.12 204 VAL A CA 1
ATOM 1636 C C . VAL A 1 204 ? 2.389 15.919 12.196 1.00 85.12 204 VAL A C 1
ATOM 1638 O O . VAL A 1 204 ? 1.208 16.233 12.105 1.00 85.12 204 VAL A O 1
ATOM 1641 N N . ASN A 1 205 ? 3.338 16.531 11.479 1.00 81.19 205 ASN A N 1
ATOM 1642 C CA . ASN A 1 205 ? 3.068 17.704 10.641 1.00 81.19 205 ASN A CA 1
ATOM 1643 C C . ASN A 1 205 ? 2.061 17.399 9.519 1.00 81.19 205 ASN A C 1
ATOM 1645 O O . ASN A 1 205 ? 1.157 18.197 9.294 1.00 81.19 205 ASN A O 1
ATOM 1649 N N . ALA A 1 206 ? 2.155 16.230 8.873 1.00 85.12 206 ALA A N 1
ATOM 1650 C CA . ALA A 1 206 ? 1.203 15.814 7.842 1.00 85.12 206 ALA A CA 1
ATOM 1651 C C . ALA A 1 206 ? -0.189 15.538 8.435 1.00 85.12 206 ALA A C 1
ATOM 1653 O O . ALA A 1 206 ? -1.205 15.898 7.845 1.00 85.12 206 ALA A O 1
ATOM 1654 N N . CYS A 1 207 ? -0.257 14.949 9.631 1.00 84.19 207 CYS A N 1
ATOM 1655 C CA . CYS A 1 207 ? -1.521 14.757 10.339 1.00 84.19 207 CYS A CA 1
ATOM 1656 C C . CYS A 1 207 ? -2.158 16.089 10.773 1.00 84.19 207 CYS A C 1
ATOM 1658 O O . CYS A 1 207 ? -3.365 16.269 10.620 1.00 84.19 207 CYS A O 1
ATOM 1660 N N . VAL A 1 208 ? -1.361 17.040 11.268 1.00 89.94 208 VAL A N 1
ATOM 1661 C CA . VAL A 1 208 ? -1.813 18.397 11.610 1.00 89.94 208 VAL A CA 1
ATOM 1662 C C . VAL A 1 208 ? -2.296 19.133 10.361 1.00 89.94 208 VAL A C 1
ATOM 1664 O O . VAL A 1 208 ? -3.364 19.736 10.399 1.00 89.94 208 VAL A O 1
ATOM 1667 N N . GLU A 1 209 ? -1.580 19.031 9.241 1.00 85.38 209 GLU A N 1
ATOM 1668 C CA . GLU A 1 209 ? -1.988 19.624 7.966 1.00 85.38 209 GLU A CA 1
ATOM 1669 C C . GLU A 1 209 ? -3.304 19.029 7.444 1.00 85.38 209 GLU A C 1
ATOM 1671 O O . GLU A 1 209 ? -4.208 19.781 7.084 1.00 85.38 209 GLU A O 1
ATOM 1676 N N . LEU A 1 210 ? -3.461 17.699 7.454 1.00 85.81 210 LEU A N 1
ATOM 1677 C CA . LEU A 1 210 ? -4.717 17.038 7.074 1.00 85.81 210 LEU A CA 1
ATOM 1678 C C . LEU A 1 210 ? -5.886 17.496 7.960 1.00 85.81 210 LEU A C 1
ATOM 1680 O O . LEU A 1 210 ? -6.971 17.777 7.448 1.00 85.81 210 LEU A O 1
ATOM 1684 N N . ARG A 1 211 ? -5.657 17.621 9.275 1.00 94.06 211 ARG A N 1
ATOM 1685 C CA . ARG A 1 211 ? -6.648 18.126 10.235 1.00 94.06 211 ARG A CA 1
ATOM 1686 C C . ARG A 1 211 ? -7.030 19.580 9.957 1.00 94.06 211 ARG A C 1
ATOM 1688 O O . ARG A 1 211 ? -8.211 19.899 10.018 1.00 94.06 211 ARG A O 1
ATOM 1695 N N . SER A 1 212 ? -6.066 20.443 9.641 1.00 91.50 212 SER A N 1
ATOM 1696 C CA . SER A 1 212 ? -6.323 21.856 9.335 1.00 91.50 212 SER A CA 1
ATOM 1697 C C . SER A 1 212 ? -6.991 22.051 7.971 1.00 91.50 212 SER A C 1
ATOM 1699 O O . SER A 1 212 ? -7.900 22.865 7.855 1.00 91.50 212 SER A O 1
ATOM 1701 N N . ARG A 1 213 ? -6.593 21.288 6.940 1.00 90.81 213 ARG A N 1
ATOM 1702 C CA . ARG A 1 213 ? -7.183 21.371 5.591 1.00 90.81 213 ARG A CA 1
ATOM 1703 C C . ARG A 1 213 ? -8.604 20.800 5.526 1.00 90.81 213 ARG A C 1
ATOM 1705 O O . ARG A 1 213 ? -9.409 21.305 4.749 1.00 90.81 213 ARG A O 1
ATOM 1712 N N . ARG A 1 214 ? -8.911 19.726 6.271 1.00 92.75 214 ARG A N 1
ATOM 1713 C CA . ARG A 1 214 ? -10.225 19.047 6.260 1.00 92.75 214 ARG A CA 1
ATOM 1714 C C . ARG A 1 214 ? -10.587 18.455 7.636 1.00 92.75 214 ARG A C 1
ATOM 1716 O O . ARG A 1 214 ? -10.558 17.232 7.800 1.00 92.75 214 ARG A O 1
ATOM 1723 N N . PRO A 1 215 ? -10.979 19.278 8.627 1.00 93.19 215 PRO A N 1
ATOM 1724 C CA . PRO A 1 215 ? -11.192 18.819 10.004 1.00 93.19 215 PRO A CA 1
ATOM 1725 C C . PRO A 1 215 ? -12.267 17.730 10.136 1.00 93.19 215 PRO A C 1
ATOM 1727 O O . PRO A 1 215 ? -12.053 16.754 10.854 1.00 93.19 215 PRO A O 1
ATOM 1730 N N . TYR A 1 216 ? -13.382 17.840 9.404 1.00 93.69 216 TYR A N 1
ATOM 1731 C CA . TYR A 1 216 ? -14.462 16.844 9.444 1.00 93.69 216 TYR A CA 1
ATOM 1732 C C . TYR A 1 216 ? -14.041 15.483 8.857 1.00 93.69 216 TYR A C 1
ATOM 1734 O O . TYR A 1 216 ? -14.287 14.441 9.467 1.00 93.69 216 TYR A O 1
ATOM 1742 N N . GLU A 1 217 ? -13.353 15.472 7.707 1.00 91.81 217 GLU A N 1
ATOM 1743 C CA . GLU A 1 217 ? -12.841 14.232 7.097 1.00 91.81 217 GLU A CA 1
ATOM 1744 C C . GLU A 1 217 ? -11.779 13.585 8.000 1.00 91.81 217 GLU A C 1
ATOM 1746 O O . GLU A 1 217 ? -11.832 12.382 8.264 1.00 91.81 217 GLU A O 1
ATOM 1751 N N . PHE A 1 218 ? -10.865 14.394 8.548 1.00 93.75 218 PHE A N 1
ATOM 1752 C CA . PHE A 1 218 ? -9.847 13.948 9.498 1.00 93.75 218 PHE A CA 1
ATOM 1753 C C . PHE A 1 218 ? -10.475 13.290 10.734 1.00 93.75 218 PHE A C 1
ATOM 1755 O O . PHE A 1 218 ? -10.151 12.146 11.053 1.00 93.75 218 PHE A O 1
ATOM 1762 N N . GLN A 1 219 ? -11.419 13.964 11.401 1.00 95.19 219 GLN A N 1
ATOM 1763 C CA . GLN A 1 219 ? -12.064 13.444 12.610 1.00 95.19 219 GLN A CA 1
ATOM 1764 C C . GLN A 1 219 ? -12.934 12.208 12.323 1.00 95.19 219 GLN A C 1
ATOM 1766 O O . GLN A 1 219 ? -12.969 11.281 13.134 1.00 95.19 219 GLN A O 1
ATOM 1771 N N . THR A 1 220 ? -13.566 12.140 11.147 1.00 93.44 220 THR A N 1
ATOM 1772 C CA . THR A 1 220 ? -14.287 10.943 10.682 1.00 93.44 220 THR A CA 1
ATOM 1773 C C . THR A 1 220 ? -13.340 9.755 10.522 1.00 93.44 220 THR A C 1
ATOM 1775 O O . THR A 1 220 ? -13.639 8.659 11.005 1.00 93.44 220 THR A O 1
ATOM 1778 N N . ARG A 1 221 ? -12.158 9.955 9.920 1.00 93.62 221 ARG A N 1
ATOM 1779 C CA . ARG A 1 221 ? -11.139 8.900 9.794 1.00 93.62 221 ARG A CA 1
ATOM 1780 C C . ARG A 1 221 ? -10.520 8.509 11.139 1.00 93.62 221 ARG A C 1
ATOM 1782 O O . ARG A 1 221 ? -10.295 7.321 11.347 1.00 93.62 221 ARG A O 1
ATOM 1789 N N . CYS A 1 222 ? -10.335 9.445 12.075 1.00 94.00 222 CYS A N 1
ATOM 1790 C CA . CYS A 1 222 ? -9.906 9.144 13.451 1.00 94.00 222 CYS A CA 1
ATOM 1791 C C . CYS A 1 222 ? -10.875 8.222 14.216 1.00 94.00 222 CYS A C 1
ATOM 1793 O O . CYS A 1 222 ? -10.458 7.613 15.196 1.00 94.00 222 CYS A O 1
ATOM 1795 N N . ARG A 1 223 ? -12.145 8.127 13.792 1.00 92.75 223 ARG A N 1
ATOM 1796 C CA . ARG A 1 223 ? -13.160 7.230 14.373 1.00 92.75 223 ARG A CA 1
ATOM 1797 C C . ARG A 1 223 ? -13.388 5.959 13.551 1.00 92.75 223 ARG A C 1
ATOM 1799 O O . ARG A 1 223 ? -13.629 4.911 14.121 1.00 92.75 223 ARG A O 1
ATOM 1806 N N . THR A 1 224 ? -13.320 6.020 12.219 1.00 88.44 224 THR A N 1
ATOM 1807 C CA . THR A 1 224 ? -13.812 4.926 11.345 1.00 88.44 224 THR A CA 1
ATOM 1808 C C . THR A 1 224 ? -12.735 4.183 10.548 1.00 88.44 224 THR A C 1
ATOM 1810 O O . THR A 1 224 ? -12.990 3.092 10.032 1.00 88.44 224 THR A O 1
ATOM 1813 N N . ASP A 1 225 ? -11.517 4.718 10.449 1.00 91.19 225 ASP A N 1
ATOM 1814 C CA . ASP A 1 225 ? -10.407 4.093 9.727 1.00 91.19 225 ASP A CA 1
ATOM 1815 C C . ASP A 1 225 ? -9.339 3.626 10.722 1.00 91.19 225 ASP A C 1
ATOM 1817 O O . ASP A 1 225 ? -8.465 4.388 11.123 1.00 91.19 225 ASP A O 1
ATOM 1821 N N . ALA A 1 226 ? -9.383 2.346 11.100 1.00 90.94 226 ALA A N 1
ATOM 1822 C CA . ALA A 1 226 ? -8.437 1.767 12.054 1.00 90.94 226 ALA A CA 1
ATOM 1823 C C . ALA A 1 226 ? -6.961 1.855 11.601 1.00 90.94 226 ALA A C 1
ATOM 1825 O O . ALA A 1 226 ? -6.067 1.903 12.439 1.00 90.94 226 ALA A O 1
ATOM 1826 N N . ASP A 1 227 ? -6.671 1.879 10.290 1.00 89.88 227 ASP A N 1
ATOM 1827 C CA . ASP A 1 227 ? -5.296 2.088 9.803 1.00 89.88 227 ASP A CA 1
ATOM 1828 C C . ASP A 1 227 ? -4.870 3.547 10.049 1.00 89.88 227 ASP A C 1
ATOM 1830 O O . ASP A 1 227 ? -3.767 3.810 10.533 1.00 89.88 227 ASP A O 1
ATOM 1834 N N . PHE A 1 228 ? -5.772 4.501 9.811 1.00 92.69 228 PHE A N 1
ATOM 1835 C CA . PHE A 1 228 ? -5.531 5.909 10.116 1.00 92.69 228 PHE A CA 1
ATOM 1836 C C . PHE A 1 228 ? -5.385 6.175 11.618 1.00 92.69 228 PHE A C 1
ATOM 1838 O O . PHE A 1 228 ? -4.352 6.685 12.055 1.00 92.69 228 PHE A O 1
ATOM 1845 N N . ALA A 1 229 ? -6.398 5.785 12.391 1.00 91.69 229 ALA A N 1
ATOM 1846 C CA . ALA A 1 229 ? -6.545 6.086 13.806 1.00 91.69 229 ALA A CA 1
ATOM 1847 C C . ALA A 1 229 ? -5.511 5.380 14.692 1.00 91.69 229 ALA A C 1
ATOM 1849 O O . ALA A 1 229 ? -5.098 5.953 15.691 1.00 91.69 229 ALA A O 1
ATOM 1850 N N . PHE A 1 230 ? -5.059 4.165 14.351 1.00 90.00 230 PHE A N 1
ATOM 1851 C CA . PHE A 1 230 ? -4.069 3.454 15.177 1.00 90.00 230 PHE A CA 1
ATOM 1852 C C . PHE A 1 230 ? -2.636 3.683 14.686 1.00 90.00 230 PHE A C 1
ATOM 1854 O O . PHE A 1 230 ? -1.709 3.728 15.493 1.00 90.00 230 PHE A O 1
ATOM 1861 N N . LEU A 1 231 ? -2.426 3.816 13.368 1.00 89.50 231 LEU A N 1
ATOM 1862 C CA . LEU A 1 231 ? -1.080 3.775 12.787 1.00 89.50 231 LEU A CA 1
ATOM 1863 C C . LEU A 1 231 ? -0.648 5.052 12.073 1.00 89.50 231 LEU A C 1
ATOM 1865 O O . LEU A 1 231 ? 0.543 5.350 12.117 1.00 89.50 231 LEU A O 1
ATOM 1869 N N . GLN A 1 232 ? -1.524 5.776 11.369 1.00 89.12 232 GLN A N 1
ATOM 1870 C CA . GLN A 1 232 ? -1.104 6.932 10.553 1.00 89.12 232 GLN A CA 1
ATOM 1871 C C . GLN A 1 232 ? -1.060 8.224 11.374 1.00 89.12 232 GLN A C 1
ATOM 1873 O O . GLN A 1 232 ? -0.027 8.885 11.349 1.00 89.12 232 GLN A O 1
ATOM 1878 N N . CYS A 1 233 ? -2.123 8.529 12.129 1.00 91.88 233 CYS A N 1
ATOM 1879 C CA . CYS A 1 233 ? -2.308 9.802 12.841 1.00 91.88 233 CYS A CA 1
ATOM 1880 C C . CYS A 1 233 ? -2.802 9.658 14.295 1.00 91.88 233 CYS A C 1
ATOM 1882 O O . CYS A 1 233 ? -3.463 10.553 14.815 1.00 91.88 233 CYS A O 1
ATOM 1884 N N . CYS A 1 234 ? -2.502 8.541 14.961 1.00 91.06 234 CYS A N 1
ATOM 1885 C CA . CYS A 1 234 ? -2.964 8.225 16.318 1.00 91.06 234 CYS A CA 1
ATOM 1886 C C . CYS A 1 234 ? -2.690 9.305 17.387 1.00 91.06 234 CYS A C 1
ATOM 1888 O O . CYS A 1 234 ? -3.554 9.544 18.233 1.00 91.06 234 CYS A O 1
ATOM 1890 N N . LYS A 1 235 ? -1.544 10.004 17.349 1.00 89.94 235 LYS A N 1
ATOM 1891 C CA . LYS A 1 235 ? -1.215 11.079 18.305 1.00 89.94 235 LYS A CA 1
ATOM 1892 C C . LYS A 1 235 ? -2.002 12.347 17.984 1.00 89.94 235 LYS A C 1
ATOM 1894 O O . LYS A 1 235 ? -2.624 12.921 18.876 1.00 89.94 235 LYS A O 1
ATOM 1899 N N . THR A 1 236 ? -2.053 12.753 16.714 1.00 92.12 236 THR A N 1
ATOM 1900 C CA . THR A 1 236 ? -2.820 13.940 16.287 1.00 92.12 236 THR A CA 1
ATOM 1901 C C . THR A 1 236 ? -4.342 13.744 16.399 1.00 92.12 236 THR A C 1
ATOM 1903 O O . THR A 1 236 ? -5.056 14.703 16.698 1.00 92.12 236 THR A O 1
ATOM 1906 N N . CYS A 1 237 ? -4.840 12.514 16.225 1.00 91.38 237 CYS A N 1
ATOM 1907 C CA . CYS A 1 237 ? -6.219 12.111 16.521 1.00 91.38 237 CYS A CA 1
ATOM 1908 C C . CYS A 1 237 ? -6.521 12.038 18.030 1.00 91.38 237 CYS A C 1
ATOM 1910 O O . CYS A 1 237 ? -7.693 12.044 18.397 1.00 91.38 237 CYS A O 1
ATOM 1912 N N . ARG A 1 238 ? -5.490 11.951 18.890 1.00 89.38 238 ARG A N 1
ATOM 1913 C CA . ARG A 1 238 ? -5.593 11.606 20.323 1.00 89.38 238 ARG A CA 1
ATOM 1914 C C . ARG A 1 238 ? -6.380 10.304 20.555 1.00 89.38 238 ARG A C 1
ATOM 1916 O O . ARG A 1 238 ? -7.227 10.227 21.439 1.00 89.38 238 ARG A O 1
ATOM 1923 N N . THR A 1 239 ? -6.123 9.295 19.724 1.00 85.25 239 THR A N 1
ATOM 1924 C CA . THR A 1 239 ? -6.860 8.026 19.738 1.00 85.25 239 THR A CA 1
ATOM 1925 C C . THR A 1 239 ? -6.453 7.159 20.927 1.00 85.25 239 THR A C 1
ATOM 1927 O O . THR A 1 239 ? -5.321 6.681 20.992 1.00 85.25 239 THR A O 1
ATOM 1930 N N . ASP A 1 240 ? -7.411 6.871 21.806 1.00 89.12 240 ASP A N 1
ATOM 1931 C CA . ASP A 1 240 ? -7.355 5.692 22.668 1.00 89.12 240 ASP A CA 1
ATOM 1932 C C . ASP A 1 240 ? -7.552 4.437 21.799 1.00 89.12 240 ASP A C 1
ATOM 1934 O O . ASP A 1 240 ? -8.636 4.179 21.269 1.00 89.12 240 ASP A O 1
ATOM 1938 N N . ILE A 1 241 ? -6.469 3.678 21.609 1.00 86.94 241 ILE A N 1
ATOM 1939 C CA . ILE A 1 241 ? -6.455 2.464 20.782 1.00 86.94 241 ILE A CA 1
ATOM 1940 C C . ILE A 1 241 ? -7.175 1.300 21.486 1.00 86.94 241 ILE A C 1
ATOM 1942 O O . ILE A 1 241 ? -7.721 0.436 20.800 1.00 86.94 241 ILE A O 1
ATOM 1946 N N . ALA A 1 242 ? -7.240 1.283 22.823 1.00 88.62 242 ALA A N 1
ATOM 1947 C CA . ALA A 1 242 ? -7.986 0.275 23.568 1.00 88.62 242 ALA A CA 1
ATOM 1948 C C . ALA A 1 242 ? -9.494 0.512 23.410 1.00 88.62 242 ALA A C 1
ATOM 1950 O O . ALA A 1 242 ? -10.202 -0.359 22.903 1.00 88.62 242 ALA A O 1
ATOM 1951 N N . ALA A 1 243 ? -9.978 1.714 23.733 1.00 89.62 243 ALA A N 1
ATOM 1952 C CA . ALA A 1 243 ? -11.392 2.058 23.589 1.00 89.62 243 ALA A CA 1
ATOM 1953 C C . ALA A 1 243 ? -11.884 1.920 22.138 1.00 89.62 243 ALA A C 1
ATOM 1955 O O . ALA A 1 243 ? -12.867 1.218 21.885 1.00 89.62 243 ALA A O 1
ATOM 1956 N N . LEU A 1 244 ? -11.167 2.504 21.169 1.00 90.81 244 LEU A N 1
ATOM 1957 C CA . LEU A 1 244 ? -11.569 2.440 19.760 1.00 90.81 244 LEU A CA 1
ATOM 1958 C C . LEU A 1 244 ? -11.385 1.035 19.153 1.00 90.81 244 LEU A C 1
ATOM 1960 O O . LEU A 1 244 ? -12.086 0.665 18.213 1.00 90.81 244 LEU A O 1
ATOM 1964 N N . GLY A 1 245 ? -10.479 0.216 19.696 1.00 91.00 245 GLY A N 1
ATOM 1965 C CA . GLY A 1 245 ? -10.355 -1.198 19.335 1.00 91.00 245 GLY A CA 1
ATOM 1966 C C . GLY A 1 245 ? -11.543 -2.037 19.794 1.00 91.00 245 GLY A C 1
ATOM 1967 O O . GLY A 1 245 ? -12.057 -2.837 19.010 1.00 91.00 245 GLY A O 1
ATOM 1968 N N . ARG A 1 246 ? -12.040 -1.806 21.016 1.00 91.19 246 ARG A N 1
ATOM 1969 C CA . ARG A 1 246 ? -13.274 -2.443 21.508 1.00 91.19 246 ARG A CA 1
ATOM 1970 C C . ARG A 1 246 ? -14.486 -2.074 20.652 1.00 91.19 246 ARG A C 1
ATOM 1972 O O . ARG A 1 246 ? -15.285 -2.954 20.357 1.00 91.19 246 ARG A O 1
ATOM 1979 N N . GLU A 1 247 ? -14.591 -0.821 20.208 1.00 92.00 247 GLU A N 1
ATOM 1980 C CA . GLU A 1 247 ? -15.653 -0.360 19.300 1.00 92.00 247 GLU A CA 1
ATOM 1981 C C . GLU A 1 247 ? -15.537 -1.006 17.904 1.00 92.00 247 GLU A C 1
ATOM 1983 O O . GLU A 1 247 ? -16.423 -1.748 17.476 1.00 92.00 247 GLU A O 1
ATOM 1988 N N . LEU A 1 248 ? -14.420 -0.788 17.198 1.00 92.44 248 LEU A N 1
ATOM 1989 C CA . LEU A 1 248 ? -14.255 -1.204 15.796 1.00 92.44 248 LEU A CA 1
ATOM 1990 C C . LEU A 1 248 ? -14.181 -2.726 15.590 1.00 92.44 248 LEU A C 1
ATOM 1992 O O . LEU A 1 248 ? -14.362 -3.198 14.458 1.00 92.44 248 LEU A O 1
ATOM 1996 N N . PHE A 1 249 ? -13.917 -3.488 16.656 1.00 93.94 249 PHE A N 1
ATOM 1997 C CA . PHE A 1 249 ? -13.819 -4.948 16.634 1.00 93.94 249 PHE A CA 1
ATOM 1998 C C . PHE A 1 249 ? -14.803 -5.664 17.574 1.00 93.94 249 PHE A C 1
ATOM 2000 O O . PHE A 1 249 ? -14.621 -6.854 17.825 1.00 93.94 249 PHE A O 1
ATOM 2007 N N . ALA A 1 250 ? -15.871 -5.003 18.040 1.00 92.44 250 ALA A N 1
ATOM 2008 C CA . ALA A 1 250 ? -16.864 -5.575 18.963 1.00 92.44 250 ALA A CA 1
ATOM 2009 C C . ALA A 1 250 ? -17.433 -6.945 18.525 1.00 92.44 250 ALA A C 1
ATOM 2011 O O . ALA A 1 250 ? -17.669 -7.822 19.354 1.00 92.44 250 ALA A O 1
ATOM 2012 N N . HIS A 1 251 ? -17.604 -7.166 17.216 1.00 91.12 251 HIS A N 1
ATOM 2013 C CA . HIS A 1 251 ? -18.097 -8.424 16.634 1.00 91.12 251 HIS A CA 1
ATOM 2014 C C . HIS A 1 251 ? -16.968 -9.372 16.182 1.00 91.12 251 HIS A C 1
ATOM 2016 O O . HIS A 1 251 ? -17.156 -10.229 15.312 1.00 91.12 251 HIS A O 1
ATOM 2022 N N . GLY A 1 252 ? -15.763 -9.206 16.729 1.00 91.25 252 GLY A N 1
ATOM 2023 C CA . GLY A 1 252 ? -14.622 -10.069 16.462 1.00 91.25 252 GLY A CA 1
ATOM 2024 C C . GLY A 1 252 ? -14.238 -10.113 14.972 1.00 91.25 252 GLY A C 1
ATOM 2025 O O . GLY A 1 252 ? -14.289 -9.084 14.282 1.00 91.25 252 GLY A O 1
ATOM 2026 N N . PRO A 1 253 ? -13.926 -11.309 14.430 1.00 87.38 253 PRO A N 1
ATOM 2027 C CA . PRO A 1 253 ? -13.684 -11.533 13.003 1.00 87.38 253 PRO A CA 1
ATOM 2028 C C . PRO A 1 253 ? -14.826 -11.152 12.045 1.00 87.38 253 PRO A C 1
ATOM 2030 O O . PRO A 1 253 ? -14.589 -11.096 10.839 1.00 87.38 253 PRO A O 1
ATOM 2033 N N . SER A 1 254 ? -16.042 -10.906 12.544 1.00 88.06 254 SER A N 1
ATOM 2034 C CA . SER A 1 254 ? -17.201 -10.484 11.741 1.00 88.06 254 SER A CA 1
ATOM 2035 C C . SER A 1 254 ? -17.358 -8.960 11.652 1.00 88.06 254 SER A C 1
ATOM 2037 O O . SER A 1 254 ? -18.190 -8.473 10.891 1.00 88.06 254 SER A O 1
ATOM 2039 N N . SER A 1 255 ? -16.561 -8.193 12.402 1.00 90.12 255 SER A N 1
ATOM 2040 C CA . SER A 1 255 ? -16.611 -6.726 12.403 1.00 90.12 255 SER A CA 1
ATOM 2041 C C . SER A 1 255 ? -16.223 -6.145 11.040 1.00 90.12 255 SER A C 1
ATOM 2043 O O . SER A 1 255 ? -15.253 -6.597 10.431 1.00 90.12 255 SER A O 1
ATOM 2045 N N . ARG A 1 256 ? -16.900 -5.079 10.585 1.00 87.75 256 ARG A N 1
ATOM 2046 C CA . ARG A 1 256 ? -16.655 -4.426 9.276 1.00 87.75 256 ARG A CA 1
ATOM 2047 C C . ARG A 1 256 ? -15.187 -4.039 9.041 1.00 87.75 256 ARG A C 1
ATOM 2049 O O . ARG A 1 256 ? -14.707 -4.069 7.911 1.00 87.75 256 ARG A O 1
ATOM 2056 N N . HIS A 1 257 ? -14.466 -3.694 10.106 1.00 87.94 257 HIS A N 1
ATOM 2057 C CA . HIS A 1 257 ? -13.069 -3.256 10.054 1.00 87.94 257 HIS A CA 1
ATOM 2058 C C . HIS A 1 257 ? -12.073 -4.435 10.118 1.00 87.94 257 HIS A C 1
ATOM 2060 O O . HIS A 1 257 ? -10.862 -4.227 9.997 1.00 87.94 257 HIS A O 1
ATOM 2066 N N . CYS A 1 258 ? -12.564 -5.673 10.268 1.00 90.56 258 CYS A N 1
ATOM 2067 C CA . CYS A 1 258 ? -11.775 -6.898 10.330 1.00 90.56 258 CYS A CA 1
ATOM 2068 C C . CYS A 1 258 ? -11.626 -7.590 8.965 1.00 90.56 258 CYS A C 1
ATOM 2070 O O . CYS A 1 258 ? -12.346 -8.532 8.620 1.00 90.56 258 CYS A O 1
ATOM 2072 N N . PHE A 1 259 ? -10.632 -7.161 8.194 1.00 88.88 259 PHE A N 1
ATOM 2073 C CA . PHE A 1 259 ? -10.287 -7.785 6.921 1.00 88.88 259 PHE A CA 1
ATOM 2074 C C . PHE A 1 259 ? -8.777 -7.790 6.690 1.00 88.88 259 PHE A C 1
ATOM 2076 O O . PHE A 1 259 ? -8.045 -6.929 7.181 1.00 88.88 259 PHE A O 1
ATOM 2083 N N . ASP A 1 260 ? -8.316 -8.756 5.903 1.00 85.25 260 ASP A N 1
ATOM 2084 C CA . ASP A 1 260 ? -6.965 -8.751 5.357 1.00 85.25 260 ASP A CA 1
ATOM 2085 C C . ASP A 1 260 ? -6.942 -7.899 4.080 1.00 85.25 260 ASP A C 1
ATOM 2087 O O . ASP A 1 260 ? -7.822 -8.010 3.228 1.00 85.25 260 ASP A O 1
ATOM 2091 N N . ARG A 1 261 ? -5.935 -7.032 3.933 1.00 82.75 261 ARG A N 1
ATOM 2092 C CA . ARG A 1 261 ? -5.731 -6.204 2.725 1.00 82.75 261 ARG A CA 1
ATOM 2093 C C . ARG A 1 261 ? -5.036 -6.991 1.603 1.00 82.75 261 ARG A C 1
ATOM 2095 O O . ARG A 1 261 ? -4.916 -6.515 0.473 1.00 82.75 261 ARG A O 1
ATOM 2102 N N . HIS A 1 262 ? -4.534 -8.178 1.933 1.00 81.94 262 HIS A N 1
ATOM 2103 C CA . HIS A 1 262 ? -3.915 -9.147 1.038 1.00 81.94 262 HIS A CA 1
ATOM 2104 C C . HIS A 1 262 ? -4.704 -10.464 1.065 1.00 81.94 262 HIS A C 1
ATOM 2106 O O . HIS A 1 262 ? -5.475 -10.725 1.982 1.00 81.94 262 HIS A O 1
ATOM 2112 N N . ASN A 1 263 ? -4.527 -11.300 0.039 1.00 72.38 263 ASN A N 1
ATOM 2113 C CA . ASN A 1 263 ? -5.277 -12.550 -0.078 1.00 72.38 263 ASN A CA 1
ATOM 2114 C C . ASN A 1 263 ? -4.887 -13.591 0.993 1.00 72.38 263 ASN A C 1
ATOM 2116 O O . ASN A 1 263 ? -3.792 -13.560 1.560 1.00 72.38 263 ASN A O 1
ATOM 2120 N N . HIS A 1 264 ? -5.774 -14.569 1.202 1.00 75.69 264 HIS A N 1
ATOM 2121 C CA . HIS A 1 264 ? -5.608 -15.638 2.190 1.00 75.69 264 HIS A CA 1
ATOM 2122 C C . HIS A 1 264 ? -4.274 -1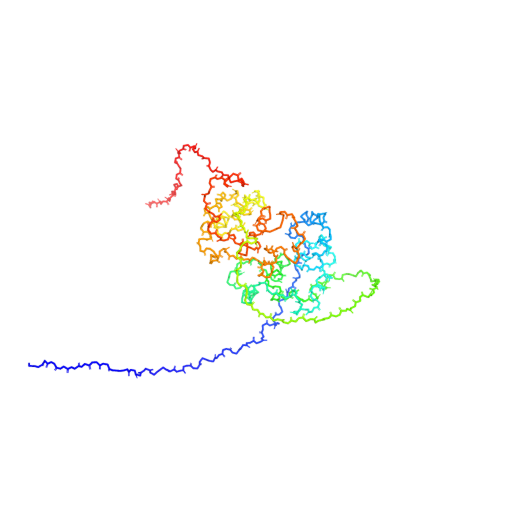6.397 2.064 1.00 75.69 264 HIS A C 1
ATOM 2124 O O . HIS A 1 264 ? -3.668 -16.725 3.081 1.00 75.69 264 HIS A O 1
ATOM 2130 N N . ARG A 1 265 ? -3.769 -16.647 0.844 1.00 75.44 265 ARG A N 1
ATOM 2131 C CA . ARG A 1 265 ? -2.486 -17.347 0.632 1.00 75.44 265 ARG A CA 1
ATOM 2132 C C . ARG A 1 265 ? -1.309 -16.519 1.150 1.00 75.44 265 ARG A C 1
ATOM 2134 O O . ARG A 1 265 ? -0.475 -17.055 1.874 1.00 75.44 265 ARG A O 1
ATOM 2141 N N . PHE A 1 266 ? -1.270 -15.225 0.826 1.00 82.31 266 PHE A N 1
ATOM 2142 C CA . PHE A 1 266 ? -0.252 -14.297 1.323 1.00 82.31 266 PHE A CA 1
ATOM 2143 C C . PHE A 1 266 ? -0.284 -14.209 2.852 1.00 82.31 266 PHE A C 1
ATOM 2145 O O . PHE A 1 266 ? 0.752 -14.371 3.492 1.00 82.31 266 PHE A O 1
ATOM 2152 N N . CYS A 1 267 ? -1.463 -14.010 3.447 1.00 82.44 267 CYS A N 1
ATOM 2153 C CA . CYS A 1 267 ? -1.567 -13.858 4.897 1.00 82.44 267 CYS A CA 1
ATOM 2154 C C . CYS A 1 267 ? -1.336 -15.170 5.662 1.00 82.44 267 CYS A C 1
ATOM 2156 O O . CYS A 1 267 ? -0.674 -15.148 6.694 1.00 82.44 267 CYS A O 1
ATOM 2158 N N . THR A 1 268 ? -1.742 -16.322 5.117 1.00 82.75 268 THR A N 1
ATOM 2159 C CA . THR A 1 268 ? -1.358 -17.643 5.652 1.00 82.75 268 THR A CA 1
ATOM 2160 C C . THR A 1 268 ? 0.162 -17.816 5.650 1.00 82.75 268 THR A C 1
ATOM 2162 O O . THR A 1 268 ? 0.728 -18.268 6.643 1.00 82.75 268 THR A O 1
ATOM 2165 N N . GLN A 1 269 ? 0.842 -17.432 4.563 1.00 81.38 269 GLN A N 1
ATOM 2166 C CA . GLN A 1 269 ? 2.304 -17.497 4.482 1.00 81.38 269 GLN A CA 1
ATOM 2167 C C . GLN A 1 269 ? 2.989 -16.517 5.446 1.00 81.38 269 GLN A C 1
ATOM 2169 O O . GLN A 1 269 ? 3.985 -16.886 6.063 1.00 81.38 269 GLN A O 1
ATOM 2174 N N . PHE A 1 270 ? 2.443 -15.311 5.620 1.00 78.81 270 PHE A N 1
ATOM 2175 C CA . PHE A 1 270 ? 2.945 -14.304 6.560 1.00 78.81 270 PHE A CA 1
ATOM 2176 C C . PHE A 1 270 ? 2.823 -14.765 8.024 1.00 78.81 270 PHE A C 1
ATOM 2178 O O . PHE A 1 270 ? 3.820 -14.780 8.743 1.00 78.81 270 PHE A O 1
ATOM 2185 N N . VAL A 1 271 ? 1.633 -15.214 8.449 1.00 85.69 271 VAL A N 1
ATOM 2186 C CA . VAL A 1 271 ? 1.376 -15.722 9.814 1.00 85.69 271 VAL A CA 1
ATOM 2187 C C . VAL A 1 271 ? 2.247 -16.943 10.120 1.00 85.69 271 VAL A C 1
ATOM 2189 O O . VAL A 1 271 ? 2.900 -16.991 11.159 1.00 85.69 271 VAL A O 1
ATOM 2192 N N . ARG A 1 272 ? 2.317 -17.910 9.193 1.00 83.31 272 ARG A N 1
ATOM 2193 C CA . ARG A 1 272 ? 3.115 -19.140 9.351 1.00 83.31 272 ARG A CA 1
ATOM 2194 C C . ARG A 1 272 ? 4.619 -18.950 9.100 1.00 83.31 272 ARG A C 1
ATOM 2196 O O . ARG A 1 272 ? 5.320 -19.953 9.015 1.00 83.31 272 ARG A O 1
ATOM 2203 N N . LYS A 1 273 ? 5.106 -17.716 8.892 1.00 75.44 273 LYS A N 1
ATOM 2204 C CA . LYS A 1 273 ? 6.489 -17.405 8.472 1.00 75.44 273 LYS A CA 1
ATOM 2205 C C . LYS A 1 273 ? 7.023 -18.363 7.389 1.00 75.44 273 LYS A C 1
ATOM 2207 O O . LYS A 1 273 ? 8.083 -18.954 7.540 1.00 75.44 273 LYS A O 1
ATOM 2212 N N . SER A 1 274 ? 6.279 -18.565 6.302 1.00 73.06 274 SER A N 1
ATOM 2213 C CA . SER A 1 274 ? 6.608 -19.550 5.257 1.00 73.06 274 SER A CA 1
ATOM 2214 C C . SER A 1 274 ? 6.700 -18.935 3.856 1.00 73.06 274 SER A C 1
ATOM 2216 O O . SER A 1 274 ? 6.329 -17.781 3.626 1.00 73.06 274 SER A O 1
ATOM 2218 N N . GLY A 1 275 ? 7.254 -19.686 2.898 1.00 71.50 275 GLY A N 1
ATOM 2219 C CA . GLY A 1 275 ? 7.558 -19.170 1.560 1.00 71.50 275 GLY A CA 1
ATOM 2220 C C . GLY A 1 275 ? 8.573 -18.025 1.630 1.00 71.50 275 GLY A C 1
ATOM 2221 O O . GLY A 1 275 ? 9.639 -18.180 2.218 1.00 71.50 275 GLY A O 1
ATOM 2222 N N . MET A 1 276 ? 8.230 -16.851 1.089 1.00 63.22 276 MET A N 1
ATOM 2223 C CA . MET A 1 276 ? 9.106 -15.665 1.134 1.00 63.22 276 MET A CA 1
ATOM 2224 C C . MET A 1 276 ? 9.434 -15.168 2.556 1.00 63.22 276 MET A C 1
ATOM 2226 O O . MET A 1 276 ? 10.383 -14.409 2.724 1.00 63.22 276 MET A O 1
ATOM 2230 N N . TRP A 1 277 ? 8.681 -15.605 3.572 1.00 67.25 277 TRP A N 1
ATOM 2231 C CA . TRP A 1 277 ? 8.880 -15.231 4.977 1.00 67.25 277 TRP A CA 1
ATOM 2232 C C . TRP A 1 277 ? 9.729 -16.246 5.769 1.00 67.25 277 TRP A C 1
ATOM 2234 O O . TRP A 1 277 ? 10.052 -15.987 6.926 1.00 67.25 277 TRP A O 1
ATOM 2244 N N . ALA A 1 278 ? 10.125 -17.372 5.157 1.00 58.88 278 ALA A N 1
ATOM 2245 C CA . ALA A 1 278 ? 10.799 -18.492 5.833 1.00 58.88 278 ALA A CA 1
ATOM 2246 C C . ALA A 1 278 ? 12.218 -18.193 6.350 1.00 58.88 278 ALA A C 1
ATOM 2248 O O . ALA A 1 278 ? 12.695 -18.876 7.248 1.00 58.88 278 ALA A O 1
ATOM 2249 N N . GLY A 1 279 ? 12.887 -17.161 5.825 1.00 52.16 279 GLY A N 1
ATOM 2250 C CA . GLY A 1 279 ? 14.210 -16.730 6.297 1.00 52.16 279 GLY A CA 1
ATOM 2251 C C . GLY A 1 279 ? 14.188 -15.734 7.466 1.00 52.16 279 GLY A C 1
ATOM 2252 O O . GLY A 1 279 ? 15.240 -15.242 7.862 1.00 52.16 279 GLY A O 1
ATOM 2253 N N . ALA A 1 280 ? 13.014 -15.367 7.995 1.00 52.91 280 ALA A N 1
ATOM 2254 C CA . ALA A 1 280 ? 12.881 -14.295 8.984 1.00 52.91 280 ALA A CA 1
ATOM 2255 C C . ALA A 1 280 ? 13.045 -14.785 10.438 1.00 52.91 280 ALA A C 1
ATOM 2257 O O . ALA A 1 280 ? 12.076 -14.842 11.208 1.00 52.91 280 ALA A O 1
ATOM 2258 N N . THR A 1 281 ? 14.289 -15.092 10.815 1.00 46.75 281 THR A N 1
ATOM 2259 C CA . THR A 1 281 ? 14.687 -15.516 12.172 1.00 46.75 281 THR A CA 1
ATOM 2260 C C . THR A 1 281 ? 14.552 -14.417 13.236 1.00 46.75 281 THR A C 1
ATOM 2262 O O . THR A 1 281 ? 14.389 -14.732 14.409 1.00 46.75 281 THR A O 1
ATOM 2265 N N . GLY A 1 282 ? 14.554 -13.136 12.852 1.00 48.78 282 GLY A N 1
ATOM 2266 C CA . GLY A 1 282 ? 14.354 -12.007 13.772 1.00 48.78 282 GLY A CA 1
ATOM 2267 C C . GLY A 1 282 ? 12.885 -11.677 14.095 1.00 48.78 282 GLY A C 1
ATOM 2268 O O . GLY A 1 282 ? 11.949 -12.085 13.398 1.00 48.78 282 GLY A O 1
ATOM 2269 N N . HIS A 1 283 ? 12.680 -10.839 15.117 1.00 50.66 283 HIS A N 1
ATOM 2270 C CA . HIS A 1 283 ? 11.360 -10.338 15.549 1.00 50.66 283 HIS A CA 1
ATOM 2271 C C . HIS A 1 283 ? 10.677 -9.384 14.539 1.00 50.66 283 HIS A C 1
ATOM 2273 O O . HIS A 1 283 ? 9.531 -8.983 14.734 1.00 50.66 283 HIS A O 1
ATOM 2279 N N . HIS A 1 284 ? 11.357 -9.032 13.444 1.00 53.91 284 HIS A N 1
ATOM 2280 C CA . HIS A 1 284 ? 10.947 -7.999 12.483 1.00 53.91 284 HIS A CA 1
ATOM 2281 C C . HIS A 1 284 ? 9.923 -8.458 11.423 1.00 53.91 284 HIS A C 1
ATOM 2283 O O . HIS A 1 284 ? 9.537 -7.655 10.578 1.00 53.91 284 HIS A O 1
ATOM 2289 N N . ASN A 1 285 ? 9.471 -9.720 11.439 1.00 64.50 285 ASN A N 1
ATOM 2290 C CA . ASN A 1 285 ? 8.373 -10.202 10.588 1.00 64.50 285 ASN A CA 1
ATOM 2291 C C . ASN A 1 285 ? 7.462 -11.173 11.356 1.00 64.50 285 ASN A C 1
ATOM 2293 O O . ASN A 1 285 ? 7.942 -12.148 11.940 1.00 64.50 285 ASN A O 1
ATOM 2297 N N . GLY A 1 286 ? 6.151 -10.929 11.311 1.00 76.56 286 GLY A N 1
ATOM 2298 C CA . GLY A 1 286 ? 5.103 -11.724 11.953 1.00 76.56 286 GLY A CA 1
ATOM 2299 C C . GLY A 1 286 ? 3.948 -10.833 12.422 1.00 76.56 286 GLY A C 1
ATOM 2300 O O . GLY A 1 286 ? 3.838 -9.685 12.007 1.00 76.56 286 GLY A O 1
ATOM 2301 N N . CYS A 1 287 ? 3.096 -11.343 13.310 1.00 85.38 287 CYS A N 1
ATOM 2302 C CA . CYS A 1 287 ? 1.971 -10.593 13.887 1.00 85.38 287 CYS A CA 1
ATOM 2303 C C . CYS A 1 287 ? 2.296 -9.937 15.246 1.00 85.38 287 CYS A C 1
ATOM 2305 O O . CYS A 1 287 ? 1.392 -9.633 16.016 1.00 85.38 287 CYS A O 1
ATOM 2307 N N . ASN A 1 288 ? 3.578 -9.756 15.583 1.00 83.00 288 ASN A N 1
ATOM 2308 C CA . ASN A 1 288 ? 4.033 -9.261 16.889 1.00 83.00 288 ASN A CA 1
ATOM 2309 C C . ASN A 1 288 ? 5.305 -8.401 16.750 1.00 83.00 288 ASN A C 1
ATOM 2311 O O . ASN A 1 288 ? 5.924 -8.347 15.682 1.00 83.00 288 ASN A O 1
ATOM 2315 N N . GLY A 1 289 ? 5.700 -7.731 17.837 1.00 77.31 289 GLY A N 1
ATOM 2316 C CA . GLY A 1 289 ? 6.888 -6.871 17.880 1.00 77.31 289 GLY A CA 1
ATOM 2317 C C . GLY A 1 289 ? 6.790 -5.664 16.941 1.00 77.31 289 GLY A C 1
ATOM 2318 O O . GLY A 1 289 ? 5.699 -5.207 16.604 1.00 77.31 289 GLY A O 1
ATOM 2319 N N . GLU A 1 290 ? 7.934 -5.164 16.470 1.00 71.00 290 GLU A N 1
ATOM 2320 C CA . GLU A 1 290 ? 8.015 -4.001 15.566 1.00 71.00 290 GLU A CA 1
ATOM 2321 C C . GLU A 1 290 ? 7.174 -4.153 14.288 1.00 71.00 290 GLU A C 1
ATOM 2323 O O . GLU A 1 290 ? 6.676 -3.173 13.728 1.00 71.00 290 GLU A O 1
ATOM 2328 N N . SER A 1 291 ? 7.004 -5.398 13.833 1.00 75.56 291 SER A N 1
ATOM 2329 C CA . SER A 1 291 ? 6.250 -5.738 12.628 1.00 75.56 291 SER A CA 1
ATOM 2330 C C . SER A 1 291 ? 4.730 -5.627 12.792 1.00 75.56 291 SER A C 1
ATOM 2332 O O . SER A 1 291 ? 4.014 -5.609 11.790 1.00 75.56 291 SER A O 1
ATOM 2334 N N . ALA A 1 292 ? 4.227 -5.461 14.023 1.00 83.69 292 ALA A N 1
ATOM 2335 C CA . ALA A 1 292 ? 2.796 -5.428 14.316 1.00 83.69 292 ALA A CA 1
ATOM 2336 C C . ALA A 1 292 ? 2.035 -4.327 13.554 1.00 83.69 292 ALA A C 1
ATOM 2338 O O . ALA A 1 292 ? 0.930 -4.555 13.068 1.00 83.69 292 ALA A O 1
ATOM 2339 N N . ALA A 1 293 ? 2.645 -3.152 13.365 1.00 83.62 293 ALA A N 1
ATOM 2340 C CA . ALA A 1 293 ? 2.054 -2.072 12.571 1.00 83.62 293 ALA A CA 1
ATOM 2341 C C . ALA A 1 293 ? 1.897 -2.445 11.081 1.00 83.62 293 ALA A C 1
ATOM 2343 O O . ALA A 1 293 ? 0.905 -2.088 10.446 1.00 83.62 293 ALA A O 1
ATOM 2344 N N . LEU A 1 294 ? 2.845 -3.195 10.508 1.00 82.12 294 LEU A N 1
ATOM 2345 C CA . LEU A 1 294 ? 2.711 -3.713 9.145 1.00 82.12 294 LEU A CA 1
ATOM 2346 C C . LEU A 1 294 ? 1.629 -4.798 9.099 1.00 82.12 294 LEU A C 1
ATOM 2348 O O . LEU A 1 294 ? 0.721 -4.729 8.272 1.00 82.12 294 LEU A O 1
ATOM 2352 N N . ALA A 1 295 ? 1.693 -5.758 10.019 1.00 87.94 295 ALA A N 1
ATOM 2353 C CA . ALA A 1 295 ? 0.775 -6.886 10.114 1.00 87.94 295 ALA A CA 1
ATOM 2354 C C . ALA A 1 295 ? -0.695 -6.450 10.259 1.00 87.94 295 ALA A C 1
ATOM 2356 O O . ALA A 1 295 ? -1.550 -6.914 9.505 1.00 87.94 295 ALA A O 1
ATOM 2357 N N . PHE A 1 296 ? -0.977 -5.477 11.131 1.00 90.50 296 PHE A N 1
ATOM 2358 C CA . PHE A 1 296 ? -2.300 -4.867 11.316 1.00 90.50 296 PHE A CA 1
ATOM 2359 C C . PHE A 1 296 ? -2.829 -4.141 10.063 1.00 90.50 296 PHE A C 1
ATOM 2361 O O . PHE A 1 296 ? -4.041 -3.956 9.909 1.00 90.50 296 PHE A O 1
ATOM 2368 N N . ARG A 1 297 ? -1.934 -3.724 9.156 1.00 87.56 297 ARG A N 1
ATOM 2369 C CA . ARG A 1 297 ? -2.261 -3.059 7.886 1.00 87.56 297 ARG A CA 1
ATOM 2370 C C . ARG A 1 297 ? -2.448 -4.037 6.720 1.00 87.56 297 ARG A C 1
ATOM 2372 O O . ARG A 1 297 ? -3.246 -3.736 5.832 1.00 87.56 297 ARG A O 1
ATOM 2379 N N . VAL A 1 298 ? -1.726 -5.164 6.681 1.00 86.00 298 VAL A N 1
ATOM 2380 C CA . VAL A 1 298 ? -1.790 -6.128 5.556 1.00 86.00 298 VAL A CA 1
ATOM 2381 C C . VAL A 1 298 ? -2.646 -7.362 5.832 1.00 86.00 298 VAL A C 1
ATOM 2383 O O . VAL A 1 298 ? -3.361 -7.799 4.932 1.00 86.00 298 VAL A O 1
ATOM 2386 N N . CYS A 1 299 ? -2.615 -7.892 7.055 1.00 90.81 299 CYS A N 1
ATOM 2387 C CA . CYS A 1 299 ? -3.176 -9.194 7.429 1.00 90.81 299 CYS A CA 1
ATOM 2388 C C . CYS A 1 299 ? -3.887 -9.138 8.795 1.00 90.81 299 CYS A C 1
ATOM 2390 O O . CYS A 1 299 ? -3.676 -9.993 9.656 1.00 90.81 299 CYS A O 1
ATOM 2392 N N . ARG A 1 300 ? -4.712 -8.103 9.013 1.00 92.31 300 ARG A N 1
ATOM 2393 C CA . ARG A 1 300 ? -5.377 -7.815 10.294 1.00 92.31 300 ARG A CA 1
ATOM 2394 C C . ARG A 1 300 ? -6.173 -9.000 10.850 1.00 92.31 300 ARG A C 1
ATOM 2396 O O . ARG A 1 300 ? -6.075 -9.297 12.039 1.00 92.31 300 ARG A O 1
ATOM 2403 N N . ARG A 1 301 ? -6.947 -9.669 9.993 1.00 92.69 301 ARG A N 1
ATOM 2404 C CA . ARG A 1 301 ? -7.838 -10.777 10.352 1.00 92.69 301 ARG A CA 1
ATOM 2405 C C . ARG A 1 301 ? -7.059 -12.073 10.523 1.00 92.69 301 ARG A C 1
ATOM 2407 O O . ARG A 1 301 ? -7.231 -12.735 11.541 1.00 92.69 301 ARG A O 1
ATOM 2414 N N . SER A 1 302 ? -6.168 -12.401 9.588 1.00 90.12 302 SER A N 1
ATOM 2415 C CA . SER A 1 302 ? -5.311 -13.593 9.679 1.00 90.12 302 SER A CA 1
ATOM 2416 C C . SER A 1 302 ? -4.369 -13.553 10.889 1.00 90.12 302 SER A C 1
ATOM 2418 O O . SER A 1 302 ? -4.133 -14.582 11.515 1.00 90.12 302 SER A O 1
ATOM 2420 N N . CYS A 1 303 ? -3.875 -12.371 11.268 1.00 91.50 303 CYS A N 1
ATOM 2421 C CA . CYS A 1 303 ? -3.107 -12.176 12.499 1.00 91.50 303 CYS A CA 1
ATOM 2422 C C . CYS A 1 303 ? -3.959 -12.164 13.779 1.00 91.50 303 CYS A C 1
ATOM 2424 O O . CYS A 1 303 ? -3.396 -12.144 14.867 1.00 91.50 303 CYS A O 1
ATOM 2426 N N . GLY A 1 304 ? -5.292 -12.159 13.694 1.00 92.81 304 GLY A N 1
ATOM 2427 C CA . GLY A 1 304 ? -6.168 -12.153 14.868 1.00 92.81 304 GLY A CA 1
ATOM 2428 C C . GLY A 1 304 ? -6.311 -10.802 15.581 1.00 92.81 304 GLY A C 1
ATOM 2429 O O . GLY A 1 304 ? -6.913 -10.768 16.647 1.00 92.81 304 GLY A O 1
ATOM 2430 N N . TYR A 1 305 ? -5.851 -9.683 15.003 1.00 93.44 305 TYR A N 1
ATOM 2431 C CA . TYR A 1 305 ? -5.965 -8.345 15.617 1.00 93.44 305 TYR A CA 1
ATOM 2432 C C . TYR A 1 305 ? -7.401 -7.863 15.844 1.00 93.44 305 TYR A C 1
ATOM 2434 O O . TYR A 1 305 ? -7.603 -6.844 16.480 1.00 93.44 305 TYR A O 1
ATOM 2442 N N . CYS A 1 306 ? -8.403 -8.560 15.316 1.00 93.25 306 CYS A N 1
ATOM 2443 C CA . CYS A 1 306 ? -9.812 -8.240 15.532 1.00 93.25 306 CYS A CA 1
ATOM 2444 C C . CYS A 1 306 ? -10.391 -8.891 16.797 1.00 93.25 306 CYS A C 1
ATOM 2446 O O . CYS A 1 306 ? -11.606 -8.942 16.947 1.00 93.25 306 CYS A O 1
ATOM 2448 N N . ARG A 1 307 ? -9.557 -9.497 17.644 1.00 91.56 307 ARG A N 1
ATOM 2449 C CA . ARG A 1 307 ? -9.956 -10.126 18.906 1.00 91.56 307 ARG A CA 1
ATOM 2450 C C . ARG A 1 307 ? -10.313 -9.043 19.939 1.00 91.56 307 ARG A C 1
ATOM 2452 O O . ARG A 1 307 ? -9.421 -8.269 20.281 1.00 91.56 307 ARG A O 1
ATOM 2459 N N . PRO A 1 308 ? -11.559 -8.968 20.458 1.00 86.94 308 PRO A N 1
ATOM 2460 C CA . PRO A 1 308 ? -11.944 -7.950 21.447 1.00 86.94 308 PRO A CA 1
ATOM 2461 C C . PRO A 1 308 ? -11.108 -8.026 22.731 1.00 86.94 308 PRO A C 1
ATOM 2463 O O . PRO A 1 308 ? -10.843 -7.017 23.377 1.00 86.94 308 PRO A O 1
ATOM 2466 N N . ASP A 1 309 ? -10.654 -9.231 23.079 1.00 87.88 309 ASP A N 1
ATOM 2467 C CA . ASP A 1 309 ? -9.765 -9.511 24.202 1.00 87.88 309 ASP A CA 1
ATOM 2468 C C . ASP A 1 309 ? -8.387 -8.833 24.093 1.00 87.88 309 ASP A C 1
ATOM 2470 O O . ASP A 1 309 ? -7.826 -8.497 25.129 1.00 87.88 309 ASP A O 1
ATOM 2474 N N . LEU A 1 310 ? -7.890 -8.522 22.886 1.00 89.06 310 LEU A N 1
ATOM 2475 C CA . LEU A 1 310 ? -6.647 -7.752 22.693 1.00 89.06 310 LEU A CA 1
ATOM 2476 C C . LEU A 1 310 ? -6.778 -6.260 23.055 1.00 89.06 310 LEU A C 1
ATOM 2478 O O . LEU A 1 310 ? -5.781 -5.540 23.001 1.00 89.06 310 LEU A O 1
ATOM 2482 N N . TYR A 1 311 ? -7.989 -5.794 23.380 1.00 87.88 311 TYR A N 1
ATOM 2483 C CA . TYR A 1 311 ? -8.315 -4.397 23.695 1.00 87.88 311 TYR A CA 1
ATOM 2484 C C . TYR A 1 311 ? -8.953 -4.224 25.084 1.00 87.88 311 TYR A C 1
ATOM 2486 O O . TYR A 1 311 ? -9.546 -3.183 25.387 1.00 87.88 311 TYR A O 1
ATOM 2494 N N . LYS A 1 312 ? -8.835 -5.240 25.946 1.00 82.69 312 LYS A N 1
ATOM 2495 C CA . LYS A 1 312 ? -9.110 -5.107 27.382 1.00 82.69 312 LYS A CA 1
ATOM 2496 C C . LYS A 1 312 ? -8.050 -4.220 28.043 1.00 82.69 312 LYS A C 1
ATOM 2498 O O . LYS A 1 312 ? -6.927 -4.112 27.557 1.00 82.69 312 LYS A O 1
ATOM 2503 N N . GLU A 1 313 ? -8.422 -3.577 29.142 1.00 62.31 313 GLU A N 1
ATOM 2504 C CA . GLU A 1 313 ? -7.491 -2.803 29.963 1.00 62.31 313 GLU A CA 1
ATOM 2505 C C . GLU A 1 313 ? -6.835 -3.710 31.006 1.00 62.31 313 GLU A C 1
ATOM 2507 O O . GLU A 1 313 ? -7.489 -4.181 31.931 1.00 62.31 313 GLU A O 1
ATOM 2512 N N . GLU A 1 314 ? -5.532 -3.934 30.843 1.00 56.41 314 GLU A N 1
ATOM 2513 C CA . GLU A 1 314 ? -4.652 -4.545 3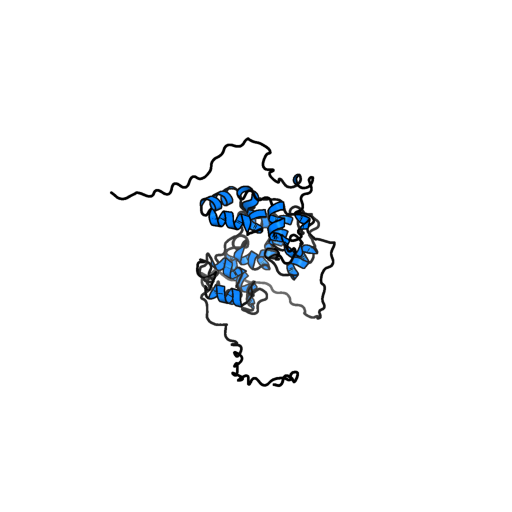1.841 1.00 56.41 314 GLU A CA 1
ATOM 2514 C C . GLU A 1 314 ? -3.583 -3.504 32.217 1.00 56.41 314 GLU A C 1
ATOM 2516 O O . GLU A 1 314 ? -2.936 -2.920 31.343 1.00 56.41 314 GLU A O 1
ATOM 2521 N N . GLU A 1 315 ? -3.419 -3.219 33.515 1.00 51.91 315 GLU A N 1
ATOM 2522 C CA . GLU A 1 315 ? -2.694 -2.025 33.992 1.00 51.91 315 GLU A CA 1
ATOM 2523 C C . GLU A 1 315 ? -1.195 -1.991 33.639 1.00 51.91 315 GLU A C 1
ATOM 2525 O O . GLU A 1 315 ? -0.578 -0.918 33.622 1.00 51.91 315 GLU A O 1
ATOM 2530 N N . GLU A 1 316 ? -0.595 -3.145 33.345 1.00 50.41 316 GLU A N 1
ATOM 2531 C CA . GLU A 1 316 ? 0.824 -3.247 32.998 1.00 50.41 316 GLU A CA 1
ATOM 2532 C C . GLU A 1 316 ? 1.121 -2.880 31.539 1.00 50.41 316 GLU A C 1
ATOM 2534 O O . GLU A 1 316 ? 2.133 -2.230 31.258 1.00 50.41 316 GLU A O 1
ATOM 2539 N N . ASP A 1 317 ? 0.243 -3.239 30.601 1.00 47.00 317 ASP A N 1
ATOM 2540 C CA . ASP A 1 317 ? 0.550 -3.153 29.167 1.00 47.00 317 ASP A CA 1
ATOM 2541 C C . ASP A 1 317 ? 0.489 -1.728 28.604 1.00 47.00 317 ASP A C 1
ATOM 2543 O O . ASP A 1 317 ? 1.160 -1.412 27.615 1.00 47.00 317 ASP A O 1
ATOM 2547 N N . VAL A 1 318 ? -0.179 -0.826 29.328 1.00 49.47 318 VAL A N 1
ATOM 2548 C CA . VAL A 1 318 ? -0.164 0.628 29.095 1.00 49.47 318 VAL A CA 1
ATOM 2549 C C . VAL A 1 318 ? 1.255 1.222 29.190 1.00 49.47 318 VAL A C 1
ATOM 2551 O O . VAL A 1 318 ? 1.490 2.317 28.688 1.00 49.47 318 VAL A O 1
ATOM 2554 N N . LYS A 1 319 ? 2.221 0.517 29.803 1.00 45.69 319 LYS A N 1
ATOM 2555 C CA . LYS A 1 319 ? 3.611 0.982 29.984 1.00 45.69 319 LYS A CA 1
ATOM 2556 C C . LYS A 1 319 ? 4.570 0.617 28.837 1.00 45.69 319 LYS A C 1
ATOM 2558 O O . LYS A 1 319 ? 5.724 1.031 28.891 1.00 45.69 319 LYS A O 1
ATOM 2563 N N . LYS A 1 320 ? 4.163 -0.203 27.852 1.00 50.56 320 LYS A N 1
ATOM 2564 C CA . LYS A 1 320 ? 5.101 -0.823 26.877 1.00 50.56 320 LYS A CA 1
ATOM 2565 C C . LYS A 1 320 ? 4.952 -0.362 25.423 1.00 50.56 320 LYS A C 1
ATOM 2567 O O . LYS A 1 320 ? 5.855 -0.566 24.615 1.00 50.56 320 LYS A O 1
ATOM 2572 N N . CYS A 1 321 ? 3.843 0.297 25.112 1.00 54.94 321 CYS A N 1
ATOM 2573 C CA . CYS A 1 321 ? 3.761 1.308 24.063 1.00 54.94 321 CYS A CA 1
ATOM 2574 C C . CYS A 1 321 ? 3.630 2.665 24.771 1.00 54.94 321 CYS A C 1
ATOM 2576 O O . CYS A 1 321 ? 2.975 2.710 25.810 1.00 54.94 321 CYS A O 1
ATOM 2578 N N . ASP A 1 322 ? 4.142 3.765 24.208 1.00 40.47 322 ASP A N 1
ATOM 2579 C CA . ASP A 1 322 ? 3.887 5.117 24.741 1.00 40.47 322 ASP A CA 1
ATOM 2580 C C . ASP A 1 322 ? 2.426 5.546 24.501 1.00 40.47 322 ASP A C 1
ATOM 2582 O O . ASP A 1 322 ? 2.116 6.367 23.630 1.00 40.47 322 ASP A O 1
ATOM 2586 N N . ILE A 1 323 ? 1.505 4.957 25.266 1.00 43.75 323 ILE A N 1
ATOM 2587 C CA . ILE A 1 323 ? 0.117 5.393 25.360 1.00 43.75 323 ILE A CA 1
ATOM 2588 C C . ILE A 1 323 ? 0.118 6.647 26.228 1.00 43.75 323 ILE A C 1
ATOM 2590 O O . ILE A 1 323 ? 0.295 6.593 27.446 1.00 43.75 323 ILE A O 1
ATOM 2594 N N . PHE A 1 324 ? -0.055 7.793 25.574 1.00 39.03 324 PHE A N 1
ATOM 2595 C CA . PHE A 1 324 ? -0.114 9.093 26.226 1.00 39.03 324 PHE A CA 1
ATOM 2596 C C . PHE A 1 324 ? -1.336 9.141 27.152 1.00 39.03 324 PHE A C 1
ATOM 2598 O O . PHE A 1 324 ? -2.452 9.403 26.700 1.00 39.03 324 PHE A O 1
ATOM 2605 N N . LYS A 1 325 ? -1.137 8.867 28.448 1.00 36.03 325 LYS A N 1
ATOM 2606 C CA . LYS A 1 325 ? -2.196 9.017 29.450 1.00 36.03 325 LYS A CA 1
ATOM 2607 C C . LYS A 1 325 ? -2.671 10.477 29.432 1.00 36.03 325 LYS A C 1
ATOM 2609 O O . LYS A 1 325 ? -1.837 11.361 29.641 1.00 36.03 325 LYS A O 1
ATOM 2614 N N . PRO A 1 326 ? -3.969 10.769 29.219 1.00 40.00 326 PRO A N 1
ATOM 2615 C CA . PRO A 1 326 ? -4.486 12.095 29.523 1.00 40.00 326 PRO A CA 1
ATOM 2616 C C . PRO A 1 326 ? -4.246 12.349 31.017 1.00 40.00 326 PRO A C 1
ATOM 2618 O O . PRO A 1 326 ? -4.607 11.525 31.859 1.00 40.00 326 PRO A O 1
ATOM 2621 N N . GLY A 1 327 ? -3.550 13.441 31.340 1.00 33.12 327 GLY A N 1
ATOM 2622 C CA . GLY A 1 327 ? -3.116 13.716 32.708 1.00 33.12 327 GLY A CA 1
ATOM 2623 C C . GLY A 1 327 ? -4.304 13.837 33.663 1.00 33.12 327 GLY A C 1
ATOM 2624 O O . GLY A 1 327 ? -5.266 14.549 33.371 1.00 33.12 327 GLY A O 1
ATOM 2625 N N . LYS A 1 328 ? -4.237 13.164 34.818 1.00 35.16 328 LYS A N 1
ATOM 2626 C CA . LYS A 1 328 ? -5.200 13.386 35.903 1.00 35.16 328 LYS A CA 1
ATOM 2627 C C . LYS A 1 328 ? -5.050 14.819 36.423 1.00 35.16 328 LYS A C 1
ATOM 2629 O O . LYS A 1 328 ? -4.013 15.143 36.987 1.00 35.16 328 LYS A O 1
ATOM 2634 N N . GLY A 1 329 ? -6.115 15.609 36.307 1.00 34.97 329 GLY A N 1
ATOM 2635 C CA . GLY A 1 329 ? -6.337 16.806 37.121 1.00 34.97 329 GLY A CA 1
ATOM 2636 C C . GLY A 1 329 ? -5.551 18.060 36.730 1.00 34.97 329 GLY A C 1
ATOM 2637 O O . GLY A 1 329 ? -4.536 18.380 37.336 1.00 34.97 329 GLY A O 1
ATOM 2638 N N . VAL A 1 330 ? -6.136 18.861 35.841 1.00 33.84 330 VAL A N 1
ATOM 2639 C CA . VAL A 1 330 ? -6.218 20.317 36.057 1.00 33.84 330 VAL A CA 1
ATOM 2640 C C . VAL A 1 330 ? -7.709 20.657 36.130 1.00 33.84 330 VAL A C 1
ATOM 2642 O O . VAL A 1 330 ? -8.521 19.975 35.502 1.00 33.84 330 VAL A O 1
ATOM 2645 N N . SER A 1 331 ? -8.072 21.621 36.978 1.00 34.84 331 SER A N 1
ATOM 2646 C CA . SER A 1 331 ? -9.463 21.855 37.386 1.00 34.84 331 SER A CA 1
ATOM 2647 C C . SER A 1 331 ? -10.378 22.330 36.250 1.00 34.84 331 SER A C 1
ATOM 2649 O O . SER A 1 331 ? -9.931 22.859 35.234 1.00 34.84 331 SER A O 1
ATOM 2651 N N . THR A 1 332 ? -11.682 22.166 36.460 1.00 40.12 332 THR A N 1
ATOM 2652 C CA . THR A 1 332 ? -12.748 22.654 35.584 1.00 40.12 332 THR A CA 1
ATOM 2653 C C . THR A 1 332 ? -12.782 24.180 35.504 1.00 40.12 332 THR A C 1
ATOM 2655 O O . THR A 1 332 ? -13.000 24.844 36.517 1.00 40.12 332 THR A O 1
ATOM 2658 N N . THR A 1 333 ? -12.739 24.721 34.288 1.00 32.91 333 THR A N 1
ATOM 2659 C CA . THR A 1 333 ? -13.397 25.990 33.944 1.00 32.91 333 THR A CA 1
ATOM 2660 C C . THR A 1 333 ? -14.215 25.813 32.669 1.00 32.91 333 THR A C 1
ATOM 2662 O O . THR A 1 333 ? -13.768 25.217 31.689 1.00 32.91 333 THR A O 1
ATOM 2665 N N . THR A 1 334 ? -15.459 26.278 32.719 1.00 44.19 334 THR A N 1
ATOM 2666 C CA . THR A 1 334 ? -16.487 26.037 31.703 1.00 44.19 334 THR A CA 1
ATOM 2667 C C . THR A 1 334 ? -16.320 26.977 30.511 1.00 44.19 334 THR A C 1
ATOM 2669 O O . THR A 1 334 ? -16.280 28.191 30.693 1.00 44.19 334 THR A O 1
ATOM 2672 N N . LEU A 1 335 ? -16.306 26.436 29.291 1.00 35.06 335 LEU A N 1
ATOM 2673 C CA . LEU A 1 335 ? -16.531 27.201 28.060 1.00 35.06 335 LEU A CA 1
ATOM 2674 C C . LEU A 1 335 ? -17.408 26.388 27.103 1.00 35.06 335 LEU A C 1
ATOM 2676 O O . LEU A 1 335 ? -16.926 25.529 26.364 1.00 35.06 335 LEU A O 1
ATOM 2680 N N . GLU A 1 336 ? -18.709 26.666 27.133 1.00 36.09 336 GLU A N 1
ATOM 2681 C CA . GLU A 1 336 ? -19.648 26.201 26.114 1.00 36.09 336 GLU A CA 1
ATOM 2682 C C . GLU A 1 336 ? -19.491 27.012 24.814 1.00 36.09 336 GLU A C 1
ATOM 2684 O O . GLU A 1 336 ? -19.225 28.217 24.864 1.00 36.09 336 GLU A O 1
ATOM 2689 N N . PRO A 1 337 ? -19.715 26.407 23.634 1.00 37.53 337 PRO A N 1
ATOM 2690 C CA . PRO A 1 337 ? -19.849 27.152 22.390 1.00 37.53 337 PRO A CA 1
ATOM 2691 C C . PRO A 1 337 ? -21.234 27.818 22.322 1.00 37.53 337 PRO A C 1
ATOM 2693 O O . PRO A 1 337 ? -22.192 27.236 21.815 1.00 37.53 337 PRO A O 1
ATOM 2696 N N . VAL A 1 338 ? -21.346 29.054 22.817 1.00 34.50 338 VAL A N 1
ATOM 2697 C CA . VAL A 1 338 ? -22.582 29.849 22.707 1.00 34.50 338 VAL A CA 1
ATOM 2698 C C . VAL A 1 338 ? -22.831 30.237 21.245 1.00 34.50 338 VAL A C 1
ATOM 2700 O O . VAL A 1 338 ? -22.301 31.228 20.740 1.00 34.50 338 VAL A O 1
ATOM 2703 N N . PHE A 1 339 ? -23.682 29.472 20.562 1.00 36.28 339 PHE A N 1
ATOM 2704 C CA . PHE A 1 339 ? -24.230 29.844 19.259 1.00 36.28 339 PHE A CA 1
ATOM 2705 C C . PHE A 1 339 ? -25.229 30.999 19.421 1.00 36.28 339 PHE A C 1
ATOM 2707 O O . PHE A 1 339 ? -26.411 30.781 19.682 1.00 36.28 339 PHE A O 1
ATOM 2714 N N . ARG A 1 340 ? -24.773 32.244 19.230 1.00 32.53 340 ARG A N 1
ATOM 2715 C CA . ARG A 1 340 ? -25.686 33.376 19.017 1.00 32.53 340 ARG A CA 1
ATOM 2716 C C . ARG A 1 340 ? -26.283 33.304 17.613 1.00 32.53 340 ARG A C 1
ATOM 2718 O O . ARG A 1 340 ? -25.663 33.744 16.649 1.00 32.53 340 ARG A O 1
ATOM 2725 N N . ILE A 1 341 ? -27.506 32.791 17.521 1.00 37.38 341 ILE A N 1
ATOM 2726 C CA . ILE A 1 341 ? -28.403 33.121 16.413 1.00 37.38 341 ILE A CA 1
ATOM 2727 C C . ILE A 1 341 ? -28.852 34.568 16.641 1.00 37.38 341 ILE A C 1
ATOM 2729 O O . ILE A 1 341 ? -29.425 34.875 17.686 1.00 37.38 341 ILE A O 1
ATOM 2733 N N . VAL A 1 342 ? -28.567 35.456 15.691 1.00 40.84 342 VAL A N 1
ATOM 2734 C CA . VAL A 1 342 ? -29.143 36.805 15.674 1.00 40.84 342 VAL A CA 1
ATOM 2735 C C . VAL A 1 342 ? -30.462 36.722 14.916 1.00 40.84 342 VAL A C 1
ATOM 2737 O O . VAL A 1 342 ? -30.482 36.299 13.763 1.00 40.84 342 VAL A O 1
ATOM 2740 N N . ILE A 1 343 ? -31.551 37.099 15.581 1.00 46.19 343 ILE A N 1
ATOM 2741 C CA . ILE A 1 343 ? -32.849 37.355 14.955 1.00 46.19 343 ILE A CA 1
ATOM 2742 C C . ILE A 1 343 ? -33.098 38.849 15.134 1.00 46.19 343 ILE A C 1
ATOM 2744 O O . ILE A 1 343 ? -33.199 39.321 16.267 1.00 46.19 343 ILE A O 1
ATOM 2748 N N . GLU A 1 344 ? -33.150 39.585 14.030 1.00 45.50 344 GLU A N 1
ATOM 2749 C CA . GLU A 1 344 ? -33.561 40.987 14.024 1.00 45.50 344 GLU A CA 1
ATOM 2750 C C . GLU A 1 344 ? -35.100 41.046 14.007 1.00 45.50 344 GLU A C 1
ATOM 2752 O O . GLU A 1 344 ? -35.711 40.362 13.185 1.00 45.50 344 GLU A O 1
ATOM 2757 N N . PRO A 1 345 ? -35.750 41.794 14.918 1.00 52.94 345 PRO A N 1
ATOM 2758 C CA . PRO A 1 345 ? -37.183 42.064 14.848 1.00 52.94 345 PRO A CA 1
ATOM 2759 C C . PRO A 1 345 ? -37.467 43.309 13.990 1.00 52.94 345 PRO A C 1
ATOM 2761 O O . PRO A 1 345 ? -36.774 44.318 14.122 1.00 52.94 345 PRO A O 1
ATOM 2764 N N . ASP A 1 346 ? -38.510 43.252 13.159 1.00 47.25 346 ASP A N 1
ATOM 2765 C CA . ASP A 1 346 ? -38.897 44.328 12.234 1.00 47.25 346 ASP A CA 1
ATOM 2766 C C . ASP A 1 346 ? -39.172 45.682 12.917 1.00 47.25 346 ASP A C 1
ATOM 2768 O O . ASP A 1 346 ? -39.916 45.746 13.905 1.00 47.25 346 ASP A O 1
ATOM 2772 N N . LYS A 1 347 ? -38.668 46.767 12.306 1.00 41.06 347 LYS A N 1
ATOM 2773 C CA . LYS A 1 347 ? -39.228 48.132 12.336 1.00 41.06 347 LYS A CA 1
ATOM 2774 C C . LYS A 1 347 ? -38.858 48.917 11.080 1.00 41.06 347 LYS A C 1
ATOM 2776 O O . LYS A 1 347 ? -37.695 48.787 10.645 1.00 41.06 347 LYS A O 1
#

Secondary structure (DSSP, 8-state):
------------------------------S------PPPP---TT-HHHHHHHHHH-HHHHHHHHHH-HHIIIIITTTTTTGGGHHHHHHHHTTTGGGSTT--BSS-HHHHHHHHTT-GGGTT----SSSTTTHHHHHHHBTTTTTTT-GGGG-TT-------PPP--------------------STT--SSPPPP--TT-HHHHHHHHHH-HHHHHHHHHH-HHIIIIISTTTTT--HHHHHHHHTTTGGGSTT--BSS-HHHHHHHHTT-GGGTT--STTSSSSGGGHHHHHHHBTTTTTTT-GGGGS--TTGGGTTT--PPPS---------------PPP-

Sequence (347 aa):
MRFLLYFVMFQCVISYRRKSIKKPTVSKRFVSTVVQSQPPCCSDIIGTLACRRLRKNNFMLFMRRCSDDVDFSLLQCCSTCGLGQAGERHIKFFREGIHSRDCFDRHGREFCEAFVMKKEFWSPSNWTCSHPETAHLGFRVCRKSCGYCRKDLYADDRQPVSKSPLPLIGLWMLLLVADPVRAWLVPGSGQAQRMPCCKESIGVNACVELRSRRPYEFQTRCRTDADFAFLQCCKTCRTDIAALGRELFAHGPSSRHCFDRHNHRFCTQFVRKSGMWAGATGHHNGCNGESAALAFRVCRRSCGYCRPDLYKEEEEDVKKCDIFKPGKGVSTTTLEPVFRIVIEPDK

pLDDT: mean 71.06, std 23.49, range [24.03, 97.0]

Foldseek 3Di:
DDDDDDDDDDDDDDDDPDPPPPDPDPPPDPPPPQQQFAAAQQDQQLDQVVLVVVCVVDVVVSQVCLQPPLLRVRYNNVVVSPRVCNLVSLCNQLVVQCPGPLNDALDDPVVLVCCAVCHDPSVPDPAYRHDNNNVSVCCRHVVNSSRVSDSCSPVPVDDDDDDDDDDDDDDDDDDDDDDDDDDPDDDDAFAAPAADFEDLQQDQVVLVVCCVVPVPVSQVCCQAPLLCCRYNHVVVNVDPCLVSLCVQLVVFCVGPNNDAQDDPVVLVCQRVCHDVRVPPPDPCGGCDDPCVSVCCHGPVNSNRVSPNVNSDDDPPVCPVHVNPPPDPDDDDDDDDPDDDDDDDDDD

Organism: NCBI:txid465554

Solvent-accessible surface area (backbone atoms only — not comparable to full-atom values): 21101 Å² total; per-residue (Å²): 132,86,84,88,88,90,80,82,88,85,85,89,88,79,90,77,79,80,75,81,77,75,75,80,76,81,74,92,71,92,71,81,79,78,63,76,40,43,53,44,61,64,36,31,78,68,39,60,70,51,40,52,48,47,37,72,73,39,48,70,63,38,53,47,33,43,71,75,32,68,66,41,22,50,34,39,24,7,35,81,60,37,51,93,46,42,43,61,51,46,32,63,57,16,71,56,25,78,70,15,94,77,35,50,46,72,52,58,68,69,60,34,50,31,50,75,67,37,39,77,88,36,51,89,48,85,65,33,43,38,49,38,87,36,9,56,54,28,60,68,39,20,16,43,76,31,51,69,26,45,56,64,55,60,55,84,82,66,75,90,78,90,88,82,88,82,87,85,90,86,88,85,91,77,89,88,82,89,86,90,81,91,82,80,85,83,87,79,85,38,53,37,85,59,69,58,61,73,61,29,69,68,38,67,68,55,39,49,46,46,36,71,78,38,48,68,63,41,55,50,34,46,74,74,32,68,60,42,20,36,36,34,28,11,70,80,59,65,46,57,60,40,64,52,38,36,62,54,12,66,60,22,76,74,16,93,74,34,51,47,76,49,56,70,69,60,31,52,25,45,36,63,41,32,78,95,39,55,81,54,87,56,65,70,59,37,25,39,71,84,18,15,61,55,27,61,60,39,22,18,39,72,19,45,70,21,42,43,77,56,28,61,93,54,90,70,64,57,74,77,38,95,63,81,70,81,76,87,80,77,83,94,78,91,80,78,88,80,79,80,79,84,78,86,81,93,131

Mean predicted aligned error: 20.28 Å